Protein AF-A0A834HVC8-F1 (afdb_monomer)

pLDDT: mean 79.67, std 17.15, range [29.08, 95.62]

Nearest PDB structures (foldseek):
  4m9q-assembly3_C  TM=3.264E-01  e=2.882E-03  Chlamydomonas reinhardtii
  4m1y-assembly1_A  TM=2.639E-01  e=3.255E-03  Homo sapiens
  8ouk-assembly1_A  TM=2.939E-01  e=1.333E-01  Promethearchaeati
  4ffs-assembly1_A  TM=2.334E-01  e=1.921E-01  Helicobacter pylori J99
  4bmx-assembly1_B  TM=2.232E-01  e=1.700E-01  Helicobacter pylori 26695

Radius of gyration: 19.91 Å; Cα contacts (8 Å, |Δi|>4): 349; chains: 1; bounding box: 56×47×49 Å

Solvent-accessible surface area (backbone atoms only — not comparable to full-atom values): 12955 Å² total; per-residue (Å²): 62,42,37,36,41,43,26,57,64,63,67,56,74,58,72,73,18,40,57,48,44,89,84,66,75,49,64,59,55,61,52,38,39,52,53,42,74,64,60,72,87,49,52,75,57,74,96,68,18,32,45,32,75,47,74,57,98,61,45,30,38,36,38,30,29,59,37,41,50,68,58,48,53,48,52,52,41,56,57,59,45,40,95,42,43,45,36,40,39,40,51,16,52,56,60,43,86,70,56,34,25,34,57,39,72,79,44,67,53,38,58,63,60,57,55,52,49,53,69,34,68,64,21,44,53,45,45,65,77,36,56,70,56,28,36,32,41,38,31,60,69,82,41,37,59,50,78,52,47,54,73,39,74,75,27,52,42,28,53,36,38,68,61,64,70,66,68,46,72,97,76,50,65,34,58,53,49,35,52,60,64,47,52,84,73,54,67,76,82,51,71,70,75,55,55,68,77,72,89,73,88,69,90,85,82,75,93,61,98,73,90,84,80,76,78,88,57,76,98,71,88,76,86,130

InterPro domains:
  IPR026074 Microtubule associated protein 1 [PTHR13843] (9-218)
  IPR056617 Microtubule-associated protein 1B/S, N-terminal domain [PF23415] (13-182)

Structure (mmCIF, N/CA/C/O backbone):
data_AF-A0A834HVC8-F1
#
_entry.id   AF-A0A834HVC8-F1
#
loop_
_atom_site.group_PDB
_atom_site.id
_atom_site.type_symbol
_atom_site.label_atom_id
_atom_site.label_alt_id
_atom_site.label_comp_id
_atom_site.label_asym_id
_atom_site.label_entity_id
_atom_site.label_seq_id
_atom_site.pdbx_PDB_ins_code
_atom_site.Cartn_x
_atom_site.Cartn_y
_atom_site.Cartn_z
_atom_site.occupancy
_atom_site.B_iso_or_equiv
_atom_site.auth_seq_id
_atom_site.auth_comp_id
_atom_site.auth_asym_id
_atom_site.auth_atom_id
_atom_site.pdbx_PDB_model_num
ATOM 1 N N . MET A 1 1 ? -5.864 11.563 8.497 1.00 43.28 1 MET A N 1
ATOM 2 C CA . MET A 1 1 ? -5.755 10.176 7.984 1.00 43.28 1 MET A CA 1
ATOM 3 C C . MET A 1 1 ? -4.529 10.106 7.080 1.00 43.28 1 MET A C 1
ATOM 5 O O . MET A 1 1 ? -4.239 11.126 6.468 1.00 43.28 1 MET A O 1
ATOM 9 N N . ARG A 1 2 ? -3.767 9.005 7.032 1.00 34.97 2 ARG A N 1
ATOM 10 C CA . ARG A 1 2 ? -2.652 8.849 6.069 1.00 34.97 2 ARG A CA 1
ATOM 11 C C . ARG A 1 2 ? -2.961 7.675 5.145 1.00 34.97 2 ARG A C 1
ATOM 13 O O . ARG A 1 2 ? -3.408 6.627 5.602 1.00 34.97 2 ARG A O 1
ATOM 20 N N . PHE A 1 3 ? -2.737 7.881 3.865 1.00 37.97 3 PHE A N 1
ATOM 21 C CA . PHE A 1 3 ? -3.091 7.027 2.751 1.00 37.97 3 PHE A CA 1
ATOM 22 C C . PHE A 1 3 ? -1.839 6.843 1.910 1.00 37.97 3 PHE A C 1
ATOM 24 O O . PHE A 1 3 ? -1.363 7.786 1.299 1.00 37.97 3 PHE A O 1
ATOM 31 N N . ASN A 1 4 ? -1.261 5.653 1.894 1.00 34.03 4 ASN A N 1
ATOM 32 C CA . ASN A 1 4 ? -0.068 5.417 1.091 1.00 34.03 4 ASN A CA 1
ATOM 33 C C . ASN A 1 4 ? -0.434 4.446 -0.027 1.00 34.03 4 ASN A C 1
ATOM 35 O O . ASN A 1 4 ? -0.678 3.263 0.206 1.00 34.03 4 ASN A O 1
ATOM 39 N N . ILE A 1 5 ? -0.491 4.953 -1.253 1.00 42.31 5 ILE A N 1
ATOM 40 C CA . ILE A 1 5 ? -0.505 4.143 -2.464 1.00 42.31 5 ILE A CA 1
ATOM 41 C C . ILE A 1 5 ? 0.942 3.739 -2.741 1.00 42.31 5 ILE A C 1
ATOM 43 O O . ILE A 1 5 ? 1.779 4.539 -3.156 1.00 42.31 5 ILE A O 1
ATOM 47 N N . VAL A 1 6 ? 1.241 2.469 -2.511 1.00 39.75 6 VAL A N 1
ATOM 48 C CA . VAL A 1 6 ? 2.538 1.885 -2.828 1.00 39.75 6 VAL A CA 1
ATOM 49 C C . VAL A 1 6 ? 2.405 1.189 -4.179 1.00 39.75 6 VAL A C 1
ATOM 51 O O . VAL A 1 6 ? 1.907 0.075 -4.260 1.00 39.75 6 VAL A O 1
ATOM 54 N N . GLN A 1 7 ? 2.878 1.845 -5.236 1.00 38.44 7 GLN A N 1
ATOM 55 C CA . GLN A 1 7 ? 3.068 1.279 -6.573 1.00 38.44 7 GLN A CA 1
ATOM 56 C C . GLN A 1 7 ? 1.793 0.919 -7.338 1.00 38.44 7 GLN A C 1
ATOM 58 O O . GLN A 1 7 ? 1.124 -0.075 -7.079 1.00 38.44 7 GLN A O 1
ATOM 63 N N . ALA A 1 8 ? 1.509 1.738 -8.352 1.00 38.94 8 ALA A N 1
ATOM 64 C CA . ALA A 1 8 ? 0.451 1.554 -9.331 1.00 38.94 8 ALA A CA 1
ATOM 65 C C . ALA A 1 8 ? 1.004 0.935 -10.628 1.00 38.94 8 ALA A C 1
ATOM 67 O O . ALA A 1 8 ? 1.510 1.632 -11.490 1.00 38.94 8 ALA A O 1
ATOM 68 N N . ILE A 1 9 ? 0.865 -0.374 -10.808 1.00 31.66 9 ILE A N 1
ATOM 69 C CA . ILE A 1 9 ? 0.791 -1.017 -12.128 1.00 31.66 9 ILE A CA 1
ATOM 70 C C . ILE A 1 9 ? -0.316 -2.073 -12.028 1.00 31.66 9 ILE A C 1
ATOM 72 O O . ILE A 1 9 ? -0.059 -3.248 -11.805 1.00 31.66 9 ILE A O 1
ATOM 76 N N . GLN A 1 10 ? -1.559 -1.604 -12.203 1.00 34.47 10 GLN A N 1
ATOM 77 C CA . GLN A 1 10 ? -2.848 -2.256 -11.904 1.00 34.47 10 GLN A CA 1
ATOM 78 C C . GLN A 1 10 ? -3.379 -1.970 -10.501 1.00 34.47 10 GLN A C 1
ATOM 80 O O . GLN A 1 10 ? -3.563 -2.869 -9.682 1.00 34.47 10 GLN A O 1
ATOM 85 N N . CYS A 1 11 ? -3.752 -0.708 -10.248 1.00 41.38 11 CYS A N 1
ATOM 86 C CA . CYS A 1 11 ? -4.773 -0.444 -9.241 1.00 41.38 11 CYS A CA 1
ATOM 87 C C . CYS A 1 11 ? -6.003 -1.273 -9.633 1.00 41.38 11 CYS A C 1
ATOM 89 O O . CYS A 1 11 ? -6.715 -0.949 -10.589 1.00 41.38 11 CYS A O 1
ATOM 91 N N . HIS A 1 12 ? -6.232 -2.387 -8.937 1.00 50.91 12 HIS A N 1
ATOM 92 C CA . HIS A 1 12 ? -7.533 -3.019 -8.974 1.00 50.91 12 HIS A CA 1
ATOM 93 C C . HIS A 1 12 ? -8.475 -1.950 -8.441 1.00 50.91 12 HIS A C 1
ATOM 95 O O . HIS A 1 12 ? -8.376 -1.590 -7.274 1.00 50.91 12 HIS A O 1
ATOM 101 N N . LYS A 1 13 ? -9.358 -1.410 -9.293 1.00 57.22 13 LYS A N 1
ATOM 102 C CA . LYS A 1 13 ? -10.347 -0.379 -8.917 1.00 57.22 13 LYS A CA 1
ATOM 103 C C . LYS A 1 13 ? -11.001 -0.672 -7.558 1.00 57.22 13 LYS A C 1
ATOM 105 O O . LYS A 1 13 ? -11.315 0.254 -6.829 1.00 57.22 13 LYS A O 1
ATOM 110 N N . GLN A 1 14 ? -11.134 -1.959 -7.240 1.00 60.94 14 GLN A N 1
ATOM 111 C CA . GLN A 1 14 ? -11.630 -2.555 -6.004 1.00 60.94 14 GLN A CA 1
ATOM 112 C C . GLN A 1 14 ? -10.882 -2.123 -4.727 1.00 60.94 14 GLN A C 1
ATOM 114 O O . GLN A 1 14 ? -11.525 -1.825 -3.732 1.00 60.94 14 GLN A O 1
ATOM 119 N N . SER A 1 15 ? -9.555 -1.944 -4.724 1.00 71.06 15 SER A N 1
ATOM 120 C CA . SER A 1 15 ? -8.824 -1.635 -3.478 1.00 71.06 15 SER A CA 1
ATOM 121 C C . SER A 1 15 ? -9.168 -0.266 -2.873 1.00 71.06 15 SER A C 1
ATOM 123 O O . SER A 1 15 ? -9.063 -0.075 -1.661 1.00 71.06 15 SER A O 1
ATOM 125 N N . LEU A 1 16 ? -9.595 0.689 -3.708 1.00 76.94 16 LEU A N 1
ATOM 126 C CA . LEU A 1 16 ? -10.117 1.991 -3.270 1.00 76.94 16 LEU A CA 1
ATOM 127 C C . LEU A 1 16 ? -11.566 1.901 -2.774 1.00 76.94 16 LEU A C 1
ATOM 129 O O . LEU A 1 16 ? -12.020 2.779 -2.044 1.00 76.94 16 LEU A O 1
ATOM 133 N N . LEU A 1 17 ? -12.292 0.843 -3.144 1.00 77.44 17 LEU A N 1
ATOM 134 C CA . LEU A 1 17 ? -13.694 0.664 -2.782 1.00 77.44 17 LEU A CA 1
ATOM 135 C C . LEU A 1 17 ? -13.874 0.150 -1.360 1.00 77.44 17 LEU A C 1
ATOM 137 O O . LEU A 1 17 ? -14.946 0.337 -0.795 1.00 77.44 17 LEU A O 1
ATOM 141 N N . SER A 1 18 ? -12.850 -0.436 -0.737 1.00 81.31 18 SER A N 1
ATOM 142 C CA . SER A 1 18 ? -12.917 -0.868 0.666 1.00 81.31 18 SER A CA 1
ATOM 143 C C . SER A 1 18 ? -12.913 0.294 1.674 1.00 81.31 18 SER A C 1
ATOM 145 O O . SER A 1 18 ? -12.791 0.062 2.878 1.00 81.31 18 SER A O 1
ATOM 147 N N . TRP A 1 19 ? -12.932 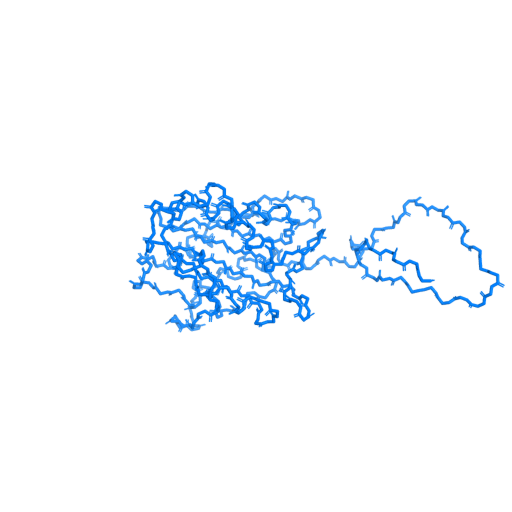1.546 1.207 1.00 80.50 19 TRP A N 1
ATOM 148 C CA . TRP A 1 19 ? -12.933 2.722 2.066 1.00 80.50 19 TRP A CA 1
ATOM 149 C C . TRP A 1 19 ? -14.324 2.991 2.627 1.00 80.50 19 TRP A C 1
ATOM 151 O O . TRP A 1 19 ? -15.224 3.442 1.918 1.00 80.50 19 TRP A O 1
ATOM 161 N N . ASP A 1 20 ? -14.491 2.763 3.925 1.00 80.81 20 ASP A N 1
ATOM 162 C CA . ASP A 1 20 ? -15.746 3.047 4.609 1.00 80.81 20 ASP A CA 1
ATOM 163 C C . ASP A 1 20 ? -15.726 4.453 5.221 1.00 80.81 20 ASP A C 1
ATOM 165 O O . ASP A 1 20 ? -15.049 4.714 6.220 1.00 80.81 20 ASP A O 1
ATOM 169 N N . VAL A 1 21 ? -16.509 5.364 4.637 1.00 78.94 21 VAL A N 1
ATOM 170 C CA . VAL A 1 21 ? -16.686 6.731 5.151 1.00 78.94 21 VAL A CA 1
ATOM 171 C C . VAL A 1 21 ? -17.241 6.749 6.579 1.00 78.94 21 VAL A C 1
ATOM 173 O O . VAL A 1 21 ? -16.943 7.677 7.327 1.00 78.94 21 VAL A O 1
ATOM 176 N N . ASN A 1 22 ? -18.003 5.730 6.987 1.00 76.38 22 ASN A N 1
ATOM 177 C CA . ASN A 1 22 ? -18.599 5.670 8.321 1.00 76.38 22 ASN A CA 1
ATOM 178 C C . ASN A 1 22 ? -17.573 5.290 9.396 1.00 76.38 22 ASN A C 1
ATOM 180 O O . ASN A 1 22 ? -17.694 5.740 10.533 1.00 76.38 22 ASN A O 1
ATOM 184 N N . ASP A 1 23 ? -16.556 4.501 9.038 1.00 75.25 23 ASP A N 1
ATOM 185 C CA . ASP A 1 23 ? -15.454 4.132 9.940 1.00 75.25 23 ASP A CA 1
ATOM 186 C C . ASP A 1 23 ? -14.380 5.234 9.969 1.00 75.25 23 ASP A C 1
ATOM 188 O O . ASP A 1 23 ? -13.821 5.581 11.010 1.00 75.25 23 ASP A O 1
ATOM 192 N N . CYS A 1 24 ? -14.119 5.837 8.808 1.00 74.62 24 CYS A N 1
ATOM 193 C CA . CYS A 1 24 ? -12.991 6.742 8.612 1.00 74.62 24 CYS A CA 1
ATOM 194 C C . CYS A 1 24 ? -13.332 8.224 8.804 1.00 74.62 24 CYS A C 1
ATOM 196 O O . CYS A 1 24 ? -12.430 9.031 9.025 1.00 74.62 24 CYS A O 1
ATOM 198 N N . LEU A 1 25 ? -14.613 8.590 8.676 1.00 81.75 25 LEU A N 1
ATOM 199 C CA . LEU A 1 25 ? -15.129 9.967 8.661 1.00 81.75 25 LEU A CA 1
ATOM 200 C C . LEU A 1 25 ? -14.521 10.864 7.567 1.00 81.75 25 LEU A C 1
ATOM 202 O O . LEU A 1 25 ? -14.659 12.085 7.608 1.00 81.75 25 LEU A O 1
ATOM 206 N N . VAL A 1 26 ? -13.865 10.266 6.571 1.00 85.19 26 VAL A N 1
ATOM 207 C CA . VAL A 1 26 ? -13.258 10.961 5.434 1.00 85.19 26 VAL A CA 1
ATOM 208 C C . VAL A 1 26 ? -13.978 10.548 4.162 1.00 85.19 26 VAL A C 1
ATOM 210 O O . VAL A 1 26 ? -14.051 9.363 3.835 1.00 85.19 26 VAL A O 1
ATOM 213 N N . ASN A 1 27 ? -14.490 11.533 3.425 1.00 88.19 27 ASN A N 1
ATOM 214 C CA . ASN A 1 27 ? -15.053 11.311 2.100 1.00 88.19 27 ASN A CA 1
ATOM 215 C C . ASN A 1 27 ? -13.908 11.163 1.086 1.00 88.19 27 ASN A C 1
ATOM 217 O O . ASN A 1 27 ? -13.374 12.161 0.599 1.00 88.19 27 ASN A O 1
ATOM 221 N N . LEU A 1 28 ? -13.536 9.916 0.786 1.00 86.62 28 LEU A N 1
ATOM 222 C CA . LEU A 1 28 ? -12.434 9.615 -0.126 1.00 86.62 28 LEU A CA 1
ATOM 223 C C . LEU A 1 28 ? -12.664 10.194 -1.524 1.00 86.62 28 LEU A C 1
ATOM 225 O O . LEU A 1 28 ? -11.742 10.754 -2.098 1.00 86.62 28 LEU A O 1
ATOM 229 N N . GLU A 1 29 ? -13.881 10.117 -2.066 1.00 87.81 29 GLU A N 1
ATOM 230 C CA . GLU A 1 29 ? -14.182 10.619 -3.415 1.00 87.81 29 GLU A CA 1
ATOM 231 C C . GLU A 1 29 ? -13.920 12.126 -3.533 1.00 87.81 29 GLU A C 1
ATOM 233 O O . GLU A 1 29 ? -13.348 12.590 -4.524 1.00 87.81 29 GLU A O 1
ATOM 238 N N . LYS A 1 30 ? -14.281 12.891 -2.496 1.00 91.12 30 LYS A N 1
ATOM 239 C CA . LYS A 1 30 ? -13.989 14.326 -2.422 1.00 91.12 30 LYS A CA 1
ATOM 240 C C . LYS A 1 30 ? -12.482 14.583 -2.400 1.00 91.12 30 LYS A C 1
ATOM 242 O O . LYS A 1 30 ? -12.006 15.410 -3.171 1.00 91.12 30 LYS A O 1
ATOM 247 N N . GLU A 1 31 ? -11.741 13.880 -1.548 1.00 90.31 31 GLU A N 1
ATOM 248 C CA . GLU A 1 31 ? -10.289 14.066 -1.430 1.00 90.31 31 GLU A CA 1
ATOM 249 C C . GLU A 1 31 ? -9.551 13.639 -2.711 1.00 90.31 31 GLU A C 1
ATOM 251 O O . GLU A 1 31 ? -8.687 14.369 -3.187 1.00 90.31 31 GLU A O 1
ATOM 256 N N . LEU A 1 32 ? -9.947 12.527 -3.343 1.00 90.00 32 LEU A N 1
ATOM 257 C CA . LEU A 1 32 ? -9.401 12.097 -4.637 1.00 90.00 32 LEU A CA 1
ATOM 258 C C . LEU A 1 32 ? -9.677 13.114 -5.749 1.00 90.00 32 LEU A C 1
ATOM 260 O O . LEU A 1 32 ? -8.823 13.320 -6.610 1.00 90.00 32 LEU A O 1
ATOM 264 N N . SER A 1 33 ? -10.840 13.772 -5.724 1.00 92.69 33 SER A N 1
ATOM 265 C CA . SER A 1 33 ? -11.148 14.845 -6.678 1.00 92.69 33 SER A CA 1
ATOM 266 C C . SER A 1 33 ? -10.199 16.031 -6.487 1.00 92.69 33 SER A C 1
ATOM 268 O O . SER A 1 33 ? -9.625 16.499 -7.461 1.00 92.69 33 SER A O 1
ATOM 270 N N . ILE A 1 34 ? -9.940 16.442 -5.238 1.00 92.88 34 ILE A N 1
ATOM 271 C CA . ILE A 1 34 ? -8.983 17.519 -4.926 1.00 92.88 34 ILE A CA 1
ATOM 272 C C . ILE A 1 34 ? -7.572 17.159 -5.409 1.00 92.88 34 ILE A C 1
ATOM 274 O O . ILE A 1 34 ? -6.908 17.993 -6.021 1.00 92.88 34 ILE A O 1
ATOM 278 N N . ILE A 1 35 ? -7.117 15.926 -5.161 1.00 90.62 35 ILE A N 1
ATOM 279 C CA . ILE A 1 35 ? -5.799 15.458 -5.621 1.00 90.62 35 ILE A CA 1
ATOM 280 C C . ILE A 1 35 ? -5.716 15.514 -7.151 1.00 90.62 35 ILE A C 1
ATOM 282 O O . ILE A 1 35 ? -4.737 16.013 -7.704 1.00 90.62 35 ILE A O 1
ATOM 286 N N . THR A 1 36 ? -6.762 15.039 -7.828 1.00 92.12 36 THR A N 1
ATOM 287 C CA . THR A 1 36 ? -6.838 15.024 -9.294 1.00 92.12 36 THR A CA 1
ATOM 288 C C . THR A 1 36 ? -6.824 16.438 -9.875 1.00 92.12 36 THR A C 1
ATOM 290 O O . THR A 1 36 ? -6.127 16.679 -10.856 1.00 92.12 36 THR A O 1
ATOM 293 N N . ASP A 1 37 ? -7.539 17.379 -9.253 1.00 93.69 37 ASP A N 1
ATOM 294 C CA . ASP A 1 37 ? -7.599 18.777 -9.692 1.00 93.69 37 ASP A CA 1
ATOM 295 C C . ASP A 1 37 ? -6.257 19.505 -9.520 1.00 93.69 37 ASP A C 1
ATOM 297 O O . ASP A 1 37 ? -5.936 20.400 -10.301 1.00 93.69 37 ASP A O 1
ATOM 301 N N . GLN A 1 38 ? -5.455 19.125 -8.517 1.00 91.94 38 GLN A N 1
ATOM 302 C CA . GLN A 1 38 ? -4.102 19.667 -8.349 1.00 91.94 38 GLN A CA 1
ATOM 303 C C . GLN A 1 38 ? -3.107 19.111 -9.367 1.00 91.94 38 GLN A C 1
ATOM 305 O O . GLN A 1 38 ? -2.124 19.789 -9.663 1.00 91.94 38 GLN A O 1
ATOM 310 N N . ALA A 1 39 ? -3.355 17.902 -9.884 1.00 89.38 39 ALA A N 1
ATOM 311 C CA . ALA A 1 39 ? -2.564 17.253 -10.927 1.00 89.38 39 ALA A CA 1
ATOM 312 C C . ALA A 1 39 ? -1.041 17.304 -10.675 1.00 89.38 39 ALA A C 1
ATOM 314 O O . ALA A 1 39 ? -0.259 17.567 -11.586 1.00 89.38 39 ALA A O 1
ATOM 315 N N . LEU A 1 40 ? -0.614 17.075 -9.427 1.00 91.06 40 LEU A N 1
ATOM 316 C CA . LEU A 1 40 ? 0.799 17.140 -9.044 1.00 91.06 40 LEU A CA 1
ATOM 317 C C . LEU A 1 40 ? 1.615 16.094 -9.816 1.00 91.06 40 LEU A C 1
ATOM 319 O O . LEU A 1 40 ? 1.240 14.927 -9.862 1.00 91.06 40 LEU A O 1
ATOM 323 N N . GLU A 1 41 ? 2.760 16.476 -10.375 1.00 90.44 41 GLU A N 1
ATOM 324 C CA . GLU A 1 41 ? 3.637 15.523 -11.075 1.00 90.44 41 GLU A CA 1
ATOM 325 C C . GLU A 1 41 ? 4.509 14.701 -10.108 1.00 90.44 41 GLU A C 1
ATOM 327 O O . GLU A 1 41 ? 4.990 13.626 -10.464 1.00 90.44 41 GLU A O 1
ATOM 332 N N . GLY A 1 42 ? 4.688 15.179 -8.872 1.00 90.38 42 GLY A N 1
ATOM 333 C CA . GLY A 1 42 ? 5.571 14.578 -7.870 1.00 90.38 42 GLY A CA 1
ATOM 334 C C . GLY A 1 42 ? 7.059 14.742 -8.172 1.00 90.38 42 GLY A C 1
ATOM 335 O O . GLY A 1 42 ? 7.458 15.347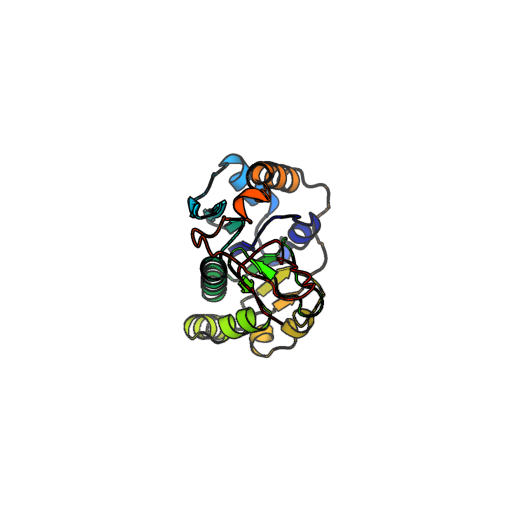 -9.166 1.00 90.38 42 GLY A O 1
ATOM 336 N N . GLU A 1 43 ? 7.881 14.203 -7.279 1.00 91.25 43 GLU A N 1
ATOM 337 C CA . GLU A 1 43 ? 9.336 14.203 -7.401 1.00 91.25 43 GLU A CA 1
ATOM 338 C C . GLU A 1 43 ? 9.787 12.968 -8.183 1.00 91.25 43 GLU A C 1
ATOM 340 O O . GLU A 1 43 ? 9.394 11.849 -7.853 1.00 91.25 43 GLU A O 1
ATOM 345 N N . GLU A 1 44 ? 10.604 13.168 -9.217 1.00 89.75 44 GLU A N 1
ATOM 346 C CA . GLU A 1 44 ? 11.199 12.092 -10.012 1.00 89.75 44 GLU A CA 1
ATOM 347 C C . GLU A 1 44 ? 12.668 11.900 -9.623 1.00 89.75 44 GLU A C 1
ATOM 349 O O . GLU A 1 44 ? 13.465 12.843 -9.630 1.00 89.75 44 GLU A O 1
ATOM 354 N N . ALA A 1 45 ? 13.018 10.667 -9.275 1.00 86.31 45 ALA A N 1
ATOM 355 C CA . ALA A 1 45 ? 14.365 10.236 -8.947 1.00 86.31 45 ALA A CA 1
ATOM 356 C C . ALA A 1 45 ? 14.953 9.385 -10.090 1.00 86.31 45 ALA A C 1
ATOM 358 O O . ALA A 1 45 ? 14.505 9.419 -11.238 1.00 86.31 45 ALA A O 1
ATOM 359 N N . ARG A 1 46 ? 16.037 8.655 -9.811 1.00 80.50 46 ARG A N 1
ATOM 360 C CA . ARG A 1 46 ? 16.713 7.842 -10.833 1.00 80.50 46 ARG A CA 1
ATOM 361 C C . ARG A 1 46 ? 15.820 6.682 -11.283 1.00 80.50 46 ARG A C 1
ATOM 363 O O . ARG A 1 46 ? 14.941 6.243 -10.553 1.00 80.50 46 ARG A O 1
ATOM 370 N N . PHE A 1 47 ? 16.072 6.185 -12.492 1.00 79.88 47 PHE A N 1
ATOM 371 C CA . PHE A 1 47 ? 15.409 4.997 -13.048 1.00 79.88 47 PHE A CA 1
ATOM 372 C C . PHE A 1 47 ? 13.873 5.095 -13.142 1.00 79.88 47 PHE A C 1
ATOM 374 O O . PHE A 1 47 ? 13.192 4.079 -13.248 1.00 79.88 47 PHE A O 1
ATOM 381 N N . GLY A 1 48 ? 13.320 6.314 -13.143 1.00 83.12 48 GLY A N 1
ATOM 382 C CA . GLY A 1 48 ? 11.877 6.547 -13.231 1.00 83.12 48 GLY A CA 1
ATOM 383 C C . GLY A 1 48 ? 11.123 6.285 -11.926 1.00 83.12 48 GLY A C 1
ATOM 384 O O . GLY A 1 48 ? 9.904 6.106 -11.964 1.00 83.12 48 GLY A O 1
ATOM 385 N N . GLU A 1 49 ? 11.828 6.239 -10.787 1.00 88.06 49 GLU A N 1
ATOM 386 C CA . GLU A 1 49 ? 11.192 6.295 -9.470 1.00 88.06 49 GLU A CA 1
ATOM 387 C C . GLU A 1 49 ? 10.485 7.643 -9.311 1.00 88.06 49 GLU A C 1
ATOM 389 O O . GLU A 1 49 ? 11.063 8.695 -9.590 1.00 88.06 49 GLU A O 1
ATOM 394 N N . ARG A 1 50 ? 9.234 7.622 -8.854 1.00 91.38 50 ARG A N 1
ATOM 395 C CA . ARG A 1 50 ? 8.443 8.831 -8.630 1.00 91.38 50 ARG A CA 1
ATOM 396 C C . ARG A 1 50 ? 7.671 8.750 -7.322 1.00 91.38 50 ARG A C 1
ATOM 398 O O . ARG A 1 50 ? 7.033 7.739 -7.027 1.00 91.38 50 ARG A O 1
ATOM 405 N N . LEU A 1 51 ? 7.700 9.847 -6.571 1.00 92.88 51 LEU A N 1
ATOM 406 C CA . LEU A 1 51 ? 6.957 10.035 -5.330 1.00 92.88 51 LEU A CA 1
ATOM 407 C C . LEU A 1 51 ? 6.053 11.265 -5.461 1.00 92.88 51 LEU A C 1
ATOM 409 O O . LEU A 1 51 ? 6.521 12.399 -5.529 1.00 92.88 51 LEU A O 1
ATOM 413 N N . ILE A 1 52 ? 4.741 11.045 -5.476 1.00 93.56 52 ILE A N 1
ATOM 414 C CA . ILE A 1 52 ? 3.739 12.115 -5.445 1.00 93.56 52 ILE A CA 1
ATOM 415 C C . ILE A 1 52 ? 3.182 12.183 -4.029 1.00 93.56 52 ILE A C 1
ATOM 417 O O . ILE A 1 52 ? 2.624 11.207 -3.529 1.00 93.56 52 ILE A O 1
ATOM 421 N N . GLN A 1 53 ? 3.316 13.333 -3.378 1.00 91.06 53 GLN A N 1
ATOM 422 C CA . GLN A 1 53 ? 2.790 13.548 -2.035 1.00 91.06 53 GLN A CA 1
ATOM 423 C C . GLN A 1 53 ? 1.720 14.626 -2.048 1.00 91.06 53 GLN A C 1
ATOM 425 O O . GLN A 1 53 ? 1.862 15.672 -2.676 1.00 91.06 53 GLN A O 1
ATOM 430 N N . PHE A 1 54 ? 0.655 14.372 -1.305 1.00 89.44 54 PHE A N 1
ATOM 431 C CA . PHE A 1 54 ? -0.432 15.306 -1.089 1.00 89.44 54 PHE A CA 1
ATOM 432 C C . PHE A 1 54 ? -0.812 15.307 0.387 1.00 89.44 54 PHE A C 1
ATOM 434 O O . PHE A 1 54 ? -0.776 14.276 1.055 1.00 89.44 54 PHE A O 1
ATOM 441 N N . ALA A 1 55 ? -1.204 16.460 0.914 1.00 88.25 55 ALA A N 1
ATOM 442 C CA . ALA A 1 55 ? -1.730 16.559 2.263 1.00 88.25 55 ALA A CA 1
ATOM 443 C C . ALA A 1 55 ? -2.858 17.585 2.310 1.00 88.25 55 ALA A C 1
ATOM 445 O O . ALA A 1 55 ? -2.664 18.756 1.989 1.00 88.25 55 ALA A O 1
ATOM 446 N N . SER A 1 56 ? -4.023 17.138 2.758 1.00 88.38 56 SER A N 1
ATOM 447 C CA . SER A 1 56 ? -5.119 17.984 3.205 1.00 88.38 56 SER A CA 1
ATOM 448 C C . SER A 1 56 ? -5.275 17.885 4.723 1.00 88.38 56 SER A C 1
ATOM 450 O O . SER A 1 56 ? -4.583 17.122 5.403 1.00 88.38 56 SER A O 1
ATOM 452 N N . GLU A 1 57 ? -6.229 18.639 5.267 1.00 86.50 57 GLU A N 1
ATOM 453 C CA . GLU A 1 57 ? -6.617 18.542 6.678 1.00 86.50 57 GLU A CA 1
ATOM 454 C C . GLU A 1 57 ? -7.111 17.131 7.051 1.00 86.50 57 GLU A C 1
ATOM 456 O O . GLU A 1 57 ? -6.945 16.687 8.189 1.00 86.50 57 GLU A O 1
ATOM 461 N N . ASN A 1 58 ? -7.682 16.399 6.085 1.00 86.19 58 ASN A N 1
ATOM 462 C CA . ASN A 1 58 ? -8.323 15.105 6.316 1.00 86.19 58 ASN A CA 1
ATOM 463 C C . ASN A 1 58 ? -7.447 13.929 5.875 1.00 86.19 58 ASN A C 1
ATOM 465 O O . ASN A 1 58 ? -7.417 12.892 6.552 1.00 86.19 58 ASN A O 1
ATOM 469 N N . LEU A 1 59 ? -6.722 14.084 4.765 1.00 88.00 59 LEU A N 1
ATOM 470 C CA . LEU A 1 59 ? -6.040 13.008 4.059 1.00 88.00 59 LEU A CA 1
ATOM 471 C C . LEU A 1 59 ? -4.620 13.416 3.672 1.00 88.00 59 LEU A C 1
ATOM 473 O O . LEU A 1 59 ? -4.400 14.357 2.921 1.00 88.00 59 LEU A O 1
ATOM 477 N N . VAL A 1 60 ? -3.646 12.645 4.126 1.00 90.56 60 VAL A N 1
ATOM 478 C CA . VAL A 1 60 ? -2.289 12.668 3.582 1.00 90.56 60 VAL A CA 1
ATOM 479 C C . VAL A 1 60 ? -2.178 11.503 2.619 1.00 90.56 60 VAL A C 1
ATOM 481 O O . VAL A 1 60 ? -2.531 10.400 3.010 1.00 90.56 60 VAL A O 1
ATOM 484 N N . THR A 1 61 ? -1.717 11.740 1.398 1.00 90.44 61 THR A N 1
ATOM 485 C CA . THR A 1 61 ? -1.549 10.737 0.352 1.00 90.44 61 THR A CA 1
ATOM 486 C C . THR A 1 61 ? -0.095 10.662 -0.103 1.00 90.44 61 THR A C 1
ATOM 488 O O . THR A 1 61 ? 0.478 11.691 -0.439 1.00 90.44 61 THR A O 1
ATOM 491 N N . GLU A 1 62 ? 0.492 9.469 -0.149 1.00 93.44 62 GLU A N 1
ATOM 492 C CA . GLU A 1 62 ? 1.795 9.214 -0.784 1.00 93.44 62 GLU A CA 1
ATOM 493 C C . GLU A 1 62 ? 1.599 8.201 -1.913 1.00 93.44 62 GLU A C 1
ATOM 495 O O . GLU A 1 62 ? 1.063 7.126 -1.668 1.00 93.44 62 GLU A O 1
ATOM 500 N N . ILE A 1 63 ? 1.998 8.533 -3.139 1.00 92.50 63 ILE A N 1
ATOM 501 C CA . ILE A 1 63 ? 1.896 7.666 -4.317 1.00 92.50 63 ILE A CA 1
ATOM 502 C C . ILE A 1 63 ? 3.304 7.382 -4.805 1.00 92.50 63 ILE A C 1
ATOM 504 O O . ILE A 1 63 ? 4.000 8.280 -5.275 1.00 92.50 63 ILE A O 1
ATOM 508 N N . LEU A 1 64 ? 3.708 6.127 -4.686 1.00 92.69 64 LEU A N 1
ATOM 509 C CA . LEU A 1 64 ? 4.990 5.645 -5.172 1.00 92.69 64 LEU A CA 1
ATOM 510 C C . LEU A 1 64 ? 4.806 4.995 -6.537 1.00 92.69 64 LEU A C 1
ATOM 512 O O . LEU A 1 64 ? 3.889 4.195 -6.711 1.00 92.69 64 LEU A O 1
ATOM 516 N N . ILE A 1 65 ? 5.676 5.298 -7.492 1.00 90.31 65 ILE A N 1
ATOM 517 C CA . ILE A 1 65 ? 5.716 4.677 -8.819 1.00 90.31 65 ILE A CA 1
ATOM 518 C C . ILE A 1 65 ? 7.152 4.243 -9.070 1.00 90.31 65 ILE A C 1
ATOM 520 O O . ILE A 1 65 ? 8.073 5.025 -8.863 1.00 90.31 65 ILE A O 1
ATOM 524 N N . HIS A 1 66 ? 7.325 2.976 -9.448 1.00 88.00 66 HIS A N 1
ATOM 525 C CA . HIS A 1 66 ? 8.621 2.295 -9.465 1.00 88.00 66 HIS A CA 1
ATOM 526 C C . HIS A 1 66 ? 9.497 2.637 -8.239 1.00 88.00 66 HIS A C 1
ATOM 528 O O . HIS A 1 66 ? 10.610 3.114 -8.407 1.00 88.00 66 HIS A O 1
ATOM 534 N N . PRO A 1 67 ? 9.019 2.465 -6.995 1.00 91.94 67 PRO A N 1
ATOM 535 C CA . PRO A 1 67 ? 9.853 2.764 -5.841 1.00 91.94 67 PRO A CA 1
ATOM 536 C C . PRO A 1 67 ? 11.050 1.816 -5.743 1.00 91.94 67 PRO A C 1
ATOM 538 O O . PRO A 1 67 ? 10.942 0.619 -6.039 1.00 91.94 67 PRO A O 1
ATOM 541 N N . ALA A 1 68 ? 12.161 2.344 -5.238 1.00 90.88 68 ALA A N 1
ATOM 542 C CA . ALA A 1 68 ? 13.230 1.541 -4.663 1.00 90.88 68 ALA A CA 1
ATOM 543 C C . ALA A 1 68 ? 12.797 0.962 -3.301 1.00 90.88 68 ALA A C 1
ATOM 545 O O . ALA A 1 68 ? 11.914 1.498 -2.613 1.00 90.88 68 ALA A O 1
ATOM 546 N N . VAL A 1 69 ? 13.457 -0.115 -2.863 1.00 93.75 69 VAL A N 1
ATOM 547 C CA . VAL A 1 69 ? 13.230 -0.755 -1.554 1.00 93.75 69 VAL A CA 1
ATOM 548 C C . VAL A 1 69 ? 13.390 0.257 -0.421 1.00 93.75 69 VAL A C 1
ATOM 550 O O . VAL A 1 69 ? 12.597 0.265 0.525 1.0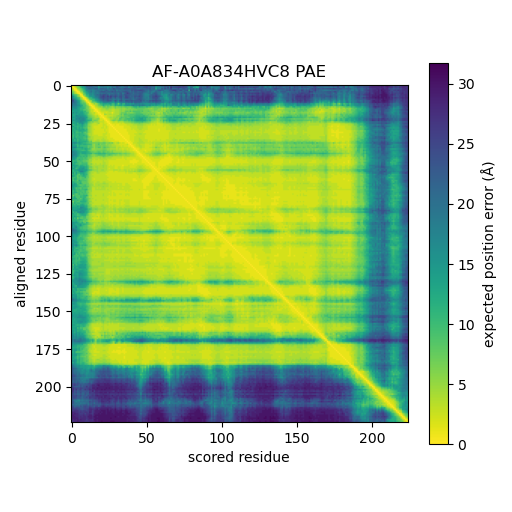0 93.75 69 VAL A O 1
ATOM 553 N N . SER A 1 70 ? 14.391 1.135 -0.514 1.00 95.19 70 SER A N 1
ATOM 554 C CA . SER A 1 70 ? 14.687 2.142 0.509 1.00 95.19 70 SER A CA 1
ATOM 555 C C . SER A 1 70 ? 13.554 3.162 0.667 1.00 95.19 70 SER A C 1
ATOM 557 O O . SER A 1 70 ? 13.103 3.398 1.794 1.00 95.19 70 SER A O 1
ATOM 559 N N . THR A 1 71 ? 13.046 3.697 -0.445 1.00 94.00 71 THR A N 1
ATOM 560 C CA . THR A 1 71 ? 11.939 4.659 -0.483 1.00 94.00 71 THR A CA 1
ATOM 561 C C . THR A 1 71 ? 10.661 4.044 0.057 1.00 94.00 71 THR A C 1
ATOM 563 O O . THR A 1 71 ? 10.049 4.607 0.968 1.00 94.00 71 THR A O 1
ATOM 566 N N . LEU A 1 72 ? 10.292 2.849 -0.424 1.00 95.50 72 LEU A N 1
ATOM 567 C CA . LEU A 1 72 ? 9.114 2.158 0.091 1.00 95.50 72 LEU A CA 1
ATOM 568 C C . LEU A 1 72 ? 9.229 1.915 1.597 1.00 95.50 72 LEU A C 1
ATOM 570 O O . LEU A 1 72 ? 8.316 2.249 2.356 1.00 95.50 72 LEU A O 1
ATOM 574 N N . SER A 1 73 ? 10.352 1.350 2.039 1.00 95.25 73 SER A N 1
ATOM 575 C CA . SER A 1 73 ? 10.557 1.033 3.452 1.00 95.25 73 SER A CA 1
ATOM 576 C C . SER A 1 73 ? 10.432 2.287 4.316 1.00 95.25 73 SER A C 1
ATOM 578 O O . SER A 1 73 ? 9.811 2.249 5.378 1.00 95.25 73 SER A O 1
ATOM 580 N N . GLN A 1 74 ? 10.950 3.426 3.845 1.00 95.00 74 GLN A N 1
ATOM 581 C CA . GLN A 1 74 ? 10.813 4.694 4.552 1.00 95.00 74 GLN A CA 1
ATOM 582 C C . GLN A 1 74 ? 9.361 5.187 4.604 1.00 95.00 74 GLN A C 1
ATOM 584 O O . GLN A 1 74 ? 8.900 5.574 5.678 1.00 95.00 74 GLN A O 1
ATOM 589 N N . CYS A 1 75 ? 8.622 5.142 3.493 1.00 95.31 75 CYS A N 1
ATOM 590 C CA . CYS A 1 75 ? 7.205 5.517 3.465 1.00 95.31 75 CYS A CA 1
ATOM 591 C C . CYS A 1 75 ? 6.358 4.622 4.383 1.00 95.31 75 CYS A C 1
ATOM 593 O O . CYS A 1 75 ? 5.508 5.122 5.123 1.00 95.31 75 CYS A O 1
ATOM 595 N N . VAL A 1 76 ? 6.619 3.310 4.414 1.00 95.38 76 VAL A N 1
ATOM 596 C CA . VAL A 1 76 ? 5.942 2.380 5.334 1.00 95.38 76 VAL A CA 1
ATOM 597 C C . VAL A 1 76 ? 6.249 2.738 6.788 1.00 95.38 76 VAL A C 1
ATOM 599 O O . VAL A 1 76 ? 5.320 2.892 7.581 1.00 95.38 76 VAL A O 1
ATOM 602 N N . ARG A 1 77 ? 7.516 2.968 7.151 1.00 94.44 77 ARG A N 1
ATOM 603 C CA . ARG A 1 77 ? 7.884 3.402 8.514 1.00 94.44 77 ARG A CA 1
ATOM 604 C C . ARG A 1 77 ? 7.225 4.722 8.903 1.00 94.44 77 ARG A C 1
ATOM 606 O O . ARG A 1 77 ? 6.664 4.836 9.995 1.00 94.44 77 ARG A O 1
ATOM 613 N N . ASN A 1 78 ? 7.227 5.703 8.002 1.00 94.12 78 ASN A N 1
ATOM 614 C CA . ASN A 1 78 ? 6.601 7.011 8.214 1.00 94.12 78 ASN A CA 1
ATOM 615 C C . ASN A 1 78 ? 5.080 6.904 8.396 1.00 94.12 78 ASN A C 1
ATOM 617 O O . ASN A 1 78 ? 4.485 7.654 9.176 1.00 94.12 78 ASN A O 1
ATOM 621 N N . LEU A 1 79 ? 4.427 5.983 7.687 1.00 93.94 79 LEU A N 1
ATOM 622 C CA . LEU A 1 79 ? 3.009 5.689 7.875 1.00 93.94 79 LEU A CA 1
ATOM 623 C C . LEU A 1 79 ? 2.755 5.073 9.247 1.00 93.94 79 LEU A C 1
ATOM 625 O O . LEU A 1 79 ? 1.873 5.530 9.983 1.00 93.94 79 LEU A O 1
ATOM 629 N N . LEU A 1 80 ? 3.534 4.047 9.590 1.00 92.88 80 LEU A N 1
ATOM 630 C CA . LEU A 1 80 ? 3.353 3.261 10.805 1.00 92.88 80 LEU A CA 1
ATOM 631 C C . LEU A 1 80 ? 3.648 4.058 12.086 1.00 92.88 80 LEU A C 1
ATOM 633 O O . LEU A 1 80 ? 2.994 3.842 13.110 1.00 92.88 80 LEU A O 1
ATOM 637 N N . SER A 1 81 ? 4.558 5.026 12.012 1.00 93.31 81 SER A N 1
ATOM 638 C CA . SER A 1 81 ? 4.893 5.964 13.096 1.00 93.31 81 SER A CA 1
ATOM 639 C C . SER A 1 81 ? 4.044 7.244 13.088 1.00 93.31 81 SER A C 1
ATOM 641 O O . SER A 1 81 ? 4.246 8.140 13.903 1.00 93.31 81 SER A O 1
ATOM 643 N N . SER A 1 82 ? 3.062 7.369 12.190 1.00 90.94 82 SER A N 1
ATOM 644 C CA . SER A 1 82 ? 2.214 8.565 12.144 1.00 90.94 82 SER A CA 1
ATOM 645 C C . SER A 1 82 ? 1.102 8.555 13.195 1.00 90.94 82 SER A C 1
ATOM 647 O O . SER A 1 82 ? 0.532 7.514 13.514 1.00 90.94 82 SER A O 1
ATOM 649 N N . PHE A 1 83 ? 0.661 9.734 13.632 1.00 86.50 83 PHE A N 1
ATOM 650 C CA . PHE A 1 83 ? -0.477 9.900 14.553 1.00 86.50 83 PHE A CA 1
ATOM 651 C C . PHE A 1 83 ? -1.858 9.698 13.898 1.00 86.50 83 PHE A C 1
ATOM 653 O O . PHE A 1 83 ? -2.881 10.166 14.399 1.00 86.50 83 PHE A O 1
ATOM 660 N N . THR A 1 84 ? -1.912 9.037 12.743 1.00 86.56 84 THR A N 1
ATOM 661 C CA . THR A 1 84 ? -3.162 8.834 12.009 1.00 86.56 84 THR A CA 1
ATOM 662 C C . THR A 1 84 ? -3.901 7.594 12.507 1.00 86.56 84 THR A C 1
ATOM 664 O O . THR A 1 84 ? -3.315 6.525 12.666 1.00 86.56 84 THR A O 1
ATOM 667 N N . ARG A 1 85 ? -5.210 7.749 12.752 1.00 85.94 85 ARG A N 1
ATOM 668 C CA . ARG A 1 85 ? -6.080 6.680 13.277 1.00 85.94 85 ARG A CA 1
ATOM 669 C C . ARG A 1 85 ? -6.432 5.612 12.253 1.00 85.94 85 ARG A C 1
ATOM 671 O O . ARG A 1 85 ? -6.633 4.462 12.615 1.00 85.94 85 ARG A O 1
ATOM 678 N N . HIS A 1 86 ? -6.528 5.985 10.986 1.00 89.38 86 HIS A N 1
ATOM 679 C CA . HIS A 1 86 ? -6.766 5.039 9.910 1.00 89.38 86 HIS A CA 1
ATOM 680 C C . HIS A 1 86 ? -5.684 5.201 8.860 1.00 89.38 86 HIS A C 1
ATOM 682 O O . HIS A 1 86 ? -5.351 6.323 8.451 1.00 89.38 86 HIS A O 1
ATOM 688 N N . ARG A 1 87 ? -5.127 4.054 8.492 1.00 90.69 87 ARG A N 1
ATOM 689 C CA . ARG A 1 87 ? -4.022 3.897 7.565 1.00 90.69 87 ARG A CA 1
ATOM 690 C C . ARG A 1 87 ? -4.459 2.922 6.492 1.00 90.69 87 ARG A C 1
ATOM 692 O O . ARG A 1 87 ? -5.086 1.907 6.786 1.00 90.69 87 ARG A O 1
ATOM 699 N N . HIS A 1 88 ? -4.095 3.207 5.259 1.00 89.56 88 HIS A N 1
ATOM 700 C CA . HIS A 1 88 ? -4.416 2.334 4.141 1.00 89.56 88 HIS A CA 1
ATOM 701 C C . HIS A 1 88 ? -3.178 2.225 3.266 1.00 89.56 88 HIS A C 1
ATOM 703 O O . HIS A 1 88 ? -2.594 3.246 2.901 1.00 89.56 88 HIS A O 1
ATOM 709 N N . ILE A 1 89 ? -2.767 0.992 2.991 1.00 92.38 89 ILE A N 1
ATOM 710 C CA . ILE A 1 89 ? -1.703 0.658 2.053 1.00 92.38 89 ILE A CA 1
ATOM 711 C C . ILE A 1 89 ? -2.335 -0.120 0.914 1.00 92.38 89 ILE A C 1
ATOM 713 O O . ILE A 1 89 ? -3.038 -1.105 1.147 1.00 92.38 89 ILE A O 1
ATOM 717 N N . ILE A 1 90 ? -2.073 0.315 -0.309 1.00 91.25 90 ILE A N 1
ATOM 718 C CA . ILE A 1 90 ? -2.503 -0.387 -1.512 1.00 91.25 90 ILE A CA 1
ATOM 719 C C . ILE A 1 90 ? -1.257 -0.714 -2.311 1.00 91.25 90 ILE A C 1
ATOM 721 O O . ILE A 1 90 ? -0.614 0.203 -2.814 1.00 91.25 90 ILE A O 1
ATOM 725 N N . HIS A 1 91 ? -0.944 -2.004 -2.406 1.00 89.81 91 HIS A N 1
ATOM 726 C CA . HIS A 1 91 ? 0.030 -2.532 -3.342 1.00 89.81 91 HIS A CA 1
ATOM 727 C C . HIS A 1 91 ? -0.672 -2.969 -4.622 1.00 89.81 91 HIS A C 1
ATOM 729 O O . HIS A 1 91 ? -1.538 -3.847 -4.610 1.00 89.81 91 HIS A O 1
ATOM 735 N N . ALA A 1 92 ? -0.268 -2.360 -5.727 1.00 85.19 92 ALA A N 1
ATOM 736 C CA . ALA A 1 92 ? -0.806 -2.614 -7.050 1.00 85.19 92 ALA A CA 1
ATOM 737 C C . ALA A 1 92 ? 0.324 -2.883 -8.056 1.00 85.19 92 ALA A C 1
ATOM 739 O O . ALA A 1 92 ? 0.183 -2.525 -9.212 1.00 85.19 92 ALA A O 1
ATOM 740 N N . GLY A 1 93 ? 1.455 -3.452 -7.624 1.00 83.06 93 GLY A N 1
ATOM 741 C CA . GLY A 1 93 ? 2.582 -3.8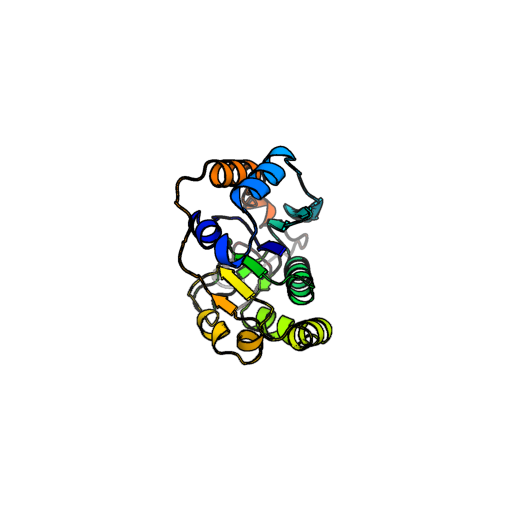39 -8.478 1.00 83.06 93 GLY A CA 1
ATOM 742 C C . GLY A 1 93 ? 2.721 -5.354 -8.661 1.00 83.06 93 GLY A C 1
ATOM 743 O O . GLY A 1 93 ? 1.868 -6.143 -8.244 1.00 83.06 93 GLY A O 1
ATOM 744 N N . TYR A 1 94 ? 3.834 -5.777 -9.265 1.00 83.56 94 TYR A N 1
ATOM 745 C CA . TYR A 1 94 ? 4.151 -7.196 -9.428 1.00 83.56 94 TYR A CA 1
ATOM 746 C C . TYR A 1 94 ? 4.472 -7.859 -8.087 1.00 83.56 94 TYR A C 1
ATOM 748 O O . TYR A 1 94 ? 5.032 -7.258 -7.172 1.00 83.56 94 TYR A O 1
ATOM 756 N N . THR A 1 95 ? 4.113 -9.132 -7.971 1.00 85.94 95 THR A N 1
ATOM 757 C CA . THR A 1 95 ? 4.377 -9.953 -6.791 1.00 85.94 95 THR A CA 1
ATOM 758 C C . THR A 1 95 ? 5.026 -11.265 -7.213 1.00 85.94 95 THR A C 1
ATOM 760 O O . THR A 1 95 ? 4.624 -11.862 -8.212 1.00 85.94 95 THR A O 1
ATOM 763 N N . PHE A 1 96 ? 6.032 -11.710 -6.461 1.00 84.50 96 PHE A N 1
ATOM 764 C CA . PHE A 1 96 ? 6.671 -13.002 -6.678 1.00 84.50 96 PHE A CA 1
ATOM 765 C C . PHE A 1 96 ? 5.780 -14.145 -6.190 1.00 84.50 96 PHE A C 1
ATOM 767 O O . PHE A 1 96 ? 5.368 -14.182 -5.026 1.00 84.50 96 PHE A O 1
ATOM 774 N N . GLN A 1 97 ? 5.539 -15.106 -7.084 1.00 81.06 97 GLN A N 1
ATOM 775 C CA . GLN A 1 97 ? 4.749 -16.289 -6.767 1.00 81.06 97 GLN A CA 1
ATOM 776 C C . GLN A 1 97 ? 5.371 -17.099 -5.630 1.00 81.06 97 GLN A C 1
ATOM 778 O O . GLN A 1 97 ? 6.581 -17.322 -5.572 1.00 81.06 97 GLN A O 1
ATOM 783 N N . GLY A 1 98 ? 4.518 -17.564 -4.720 1.00 82.31 98 GLY A N 1
ATOM 784 C CA . GLY A 1 98 ? 4.897 -18.401 -3.585 1.00 82.31 98 GLY A CA 1
ATOM 785 C C . GLY A 1 98 ? 5.143 -17.614 -2.299 1.00 82.31 98 GLY A C 1
ATOM 786 O O . GLY A 1 98 ? 4.472 -17.888 -1.308 1.00 82.31 98 GLY A O 1
ATOM 787 N N . ASN A 1 99 ? 6.060 -16.638 -2.297 1.00 85.81 99 ASN A N 1
ATOM 788 C CA . ASN A 1 99 ? 6.361 -15.849 -1.089 1.00 85.81 99 ASN A CA 1
ATOM 789 C C . ASN A 1 99 ? 5.535 -14.559 -0.964 1.00 85.81 99 ASN A C 1
ATOM 791 O O . ASN A 1 99 ? 5.457 -13.998 0.129 1.00 85.81 99 ASN A O 1
ATOM 795 N N . GLY A 1 100 ? 4.898 -14.107 -2.048 1.00 89.50 100 GLY A N 1
ATOM 796 C CA . GLY A 1 100 ? 4.074 -12.905 -2.044 1.00 89.50 100 GLY A CA 1
ATOM 797 C C . GLY A 1 100 ? 4.874 -11.598 -1.983 1.00 89.50 100 GLY A C 1
ATOM 798 O O . GLY A 1 100 ? 4.268 -10.538 -1.831 1.00 89.50 100 GLY A O 1
ATOM 799 N N . SER A 1 101 ? 6.205 -11.625 -2.085 1.00 91.50 101 SER A N 1
ATOM 800 C CA . SER A 1 101 ? 7.029 -10.415 -1.988 1.00 91.50 101 SER A CA 1
ATOM 801 C C . SER A 1 101 ? 6.757 -9.456 -3.145 1.00 91.50 101 SER A C 1
ATOM 803 O O . SER A 1 101 ? 6.654 -9.872 -4.301 1.00 91.50 101 SER A O 1
ATOM 805 N N . TRP A 1 102 ? 6.669 -8.165 -2.839 1.00 92.31 102 TRP A N 1
ATOM 806 C CA . TRP A 1 102 ? 6.460 -7.105 -3.821 1.00 92.31 102 TRP A CA 1
ATOM 807 C C . TRP A 1 102 ? 7.752 -6.865 -4.590 1.00 92.31 102 TRP A C 1
ATOM 809 O O . TRP A 1 102 ? 8.818 -6.745 -3.982 1.00 92.31 102 TRP A O 1
ATOM 819 N N . ALA A 1 103 ? 7.659 -6.827 -5.915 1.00 87.94 103 ALA A N 1
ATOM 820 C CA . ALA A 1 103 ? 8.798 -6.576 -6.786 1.00 87.94 103 ALA A CA 1
ATOM 821 C C . ALA A 1 103 ? 9.001 -5.067 -6.967 1.00 87.94 103 ALA A C 1
ATOM 823 O O . ALA A 1 103 ? 8.105 -4.364 -7.444 1.00 87.94 103 ALA A O 1
ATOM 824 N N . LEU A 1 104 ? 10.187 -4.593 -6.595 1.00 88.94 104 LEU A N 1
ATOM 825 C CA . LEU A 1 104 ? 10.597 -3.191 -6.634 1.00 88.94 104 LEU A CA 1
ATOM 826 C C . LEU A 1 104 ? 11.756 -3.004 -7.618 1.00 88.94 104 LEU A C 1
ATOM 828 O O . LEU A 1 104 ? 12.256 -3.982 -8.172 1.00 88.94 104 LEU A O 1
ATOM 832 N N . GLN A 1 105 ? 12.186 -1.758 -7.835 1.00 83.81 105 GLN A N 1
ATOM 833 C CA . GLN A 1 105 ? 13.257 -1.458 -8.796 1.00 83.81 105 GLN A CA 1
ATOM 834 C C . GLN A 1 105 ? 14.576 -2.176 -8.498 1.00 83.81 105 GLN A C 1
ATOM 836 O O . GLN A 1 105 ? 15.237 -2.635 -9.414 1.00 83.81 105 GLN A O 1
ATOM 841 N N . ASP A 1 106 ? 14.980 -2.239 -7.232 1.00 86.62 106 ASP A N 1
ATOM 842 C CA . ASP A 1 106 ? 16.305 -2.699 -6.808 1.00 86.62 106 ASP A CA 1
ATOM 843 C C . ASP A 1 106 ? 16.238 -3.891 -5.840 1.00 86.62 106 ASP A C 1
ATOM 845 O O . ASP A 1 106 ? 17.222 -4.230 -5.180 1.00 86.62 106 ASP A O 1
ATOM 849 N N . GLY A 1 107 ? 15.077 -4.549 -5.751 1.00 89.94 107 GLY A N 1
ATOM 850 C CA . GLY A 1 107 ? 14.897 -5.716 -4.899 1.00 89.94 107 GLY A CA 1
ATOM 851 C C . GLY A 1 107 ? 13.442 -6.060 -4.615 1.00 89.94 107 GLY A C 1
ATOM 852 O O . GLY A 1 107 ? 12.543 -5.841 -5.426 1.00 89.94 107 GLY A O 1
ATOM 853 N N . THR A 1 108 ? 13.210 -6.639 -3.441 1.00 91.75 108 THR A N 1
ATOM 854 C CA . THR A 1 108 ? 11.884 -7.080 -3.007 1.00 91.75 108 THR A CA 1
ATOM 855 C C . THR A 1 108 ? 11.519 -6.511 -1.654 1.00 91.75 108 THR A C 1
ATOM 857 O O . THR A 1 108 ? 12.386 -6.393 -0.794 1.00 91.75 108 THR A O 1
ATOM 860 N N . PHE A 1 109 ? 10.229 -6.272 -1.443 1.00 94.62 109 PHE A N 1
ATOM 861 C CA . PHE A 1 109 ? 9.672 -5.980 -0.127 1.00 94.62 109 PHE A CA 1
ATOM 862 C C . PHE A 1 109 ? 8.714 -7.095 0.295 1.00 94.62 109 PHE A C 1
ATOM 864 O O . PHE A 1 109 ? 7.704 -7.366 -0.357 1.00 94.62 109 PHE A O 1
ATOM 871 N N . SER A 1 110 ? 9.068 -7.792 1.364 1.00 94.06 110 SER A N 1
ATOM 872 C CA . SER A 1 110 ? 8.418 -9.015 1.823 1.00 94.06 110 SER A CA 1
ATOM 873 C C . SER A 1 110 ? 7.531 -8.788 3.048 1.00 94.06 110 SER A C 1
ATOM 875 O O . SER A 1 110 ? 7.557 -7.743 3.702 1.00 94.06 110 SER A O 1
ATOM 877 N N . TYR A 1 111 ? 6.777 -9.827 3.411 1.00 93.50 111 TYR A N 1
ATOM 878 C CA . TYR A 1 111 ? 6.073 -9.892 4.692 1.00 93.50 111 TYR A CA 1
ATOM 879 C C . TYR A 1 111 ? 7.007 -9.659 5.892 1.00 93.50 111 TYR A C 1
ATOM 881 O O . TYR A 1 111 ? 6.607 -9.026 6.872 1.00 93.50 111 TYR A O 1
ATOM 889 N N . THR A 1 112 ? 8.241 -10.172 5.825 1.00 94.00 112 THR A N 1
ATOM 890 C CA . THR A 1 112 ? 9.230 -10.026 6.899 1.00 94.00 112 THR A CA 1
ATOM 891 C C . THR A 1 112 ? 9.650 -8.570 7.038 1.00 94.00 112 THR A C 1
ATOM 893 O O . THR A 1 112 ? 9.552 -8.040 8.139 1.00 94.00 112 THR A O 1
ATOM 896 N N . ASP A 1 113 ? 9.984 -7.896 5.932 1.00 95.62 113 ASP A N 1
ATOM 897 C CA . ASP A 1 113 ? 10.356 -6.470 5.936 1.00 95.62 113 ASP A CA 1
ATOM 898 C C . ASP A 1 113 ? 9.224 -5.608 6.517 1.00 95.62 113 ASP A C 1
ATOM 900 O O . ASP A 1 113 ? 9.437 -4.714 7.340 1.00 95.62 113 ASP A O 1
ATOM 904 N N . PHE A 1 114 ? 7.980 -5.929 6.149 1.00 94.75 114 PHE A N 1
ATOM 905 C CA . PHE A 1 114 ? 6.805 -5.266 6.700 1.00 94.75 114 PHE A CA 1
ATOM 906 C C . PHE A 1 114 ? 6.631 -5.514 8.203 1.00 94.75 114 PHE A C 1
ATOM 908 O O . PHE A 1 114 ? 6.317 -4.591 8.955 1.00 94.75 114 PHE A O 1
ATOM 915 N N . SER A 1 115 ? 6.834 -6.751 8.655 1.00 93.75 115 SER A N 1
ATOM 916 C CA . SER A 1 115 ? 6.723 -7.128 10.070 1.00 93.75 115 SER A CA 1
ATOM 917 C C . SER A 1 115 ? 7.834 -6.506 10.918 1.00 93.75 115 SER A C 1
ATOM 919 O O . SER A 1 115 ? 7.587 -6.100 12.054 1.00 93.75 115 SER A O 1
ATOM 921 N N . GLU A 1 116 ? 9.043 -6.382 10.372 1.00 94.62 116 GLU A N 1
ATOM 922 C CA . GLU A 1 116 ? 10.172 -5.703 11.012 1.00 94.62 116 GLU A CA 1
ATOM 923 C C . GLU A 1 116 ? 9.915 -4.204 11.174 1.00 94.62 116 GLU A C 1
ATOM 925 O O . GLU A 1 116 ? 10.211 -3.653 12.234 1.00 94.62 116 GLU A O 1
ATOM 930 N N . ALA A 1 117 ? 9.258 -3.558 10.203 1.00 94.94 117 ALA A N 1
ATOM 931 C CA . ALA A 1 117 ? 8.858 -2.156 10.332 1.00 94.94 117 ALA A CA 1
ATOM 932 C C . ALA A 1 117 ? 7.932 -1.914 11.541 1.00 94.94 117 ALA A C 1
ATOM 934 O O . ALA A 1 117 ? 7.960 -0.839 12.138 1.00 94.94 117 ALA A O 1
ATOM 935 N N . PHE A 1 118 ? 7.143 -2.912 11.959 1.00 93.44 118 PHE A N 1
ATOM 936 C CA . PHE A 1 118 ? 6.366 -2.816 13.196 1.00 93.44 118 PHE A CA 1
ATOM 937 C C . PHE A 1 118 ? 7.228 -2.863 14.453 1.00 93.44 118 PHE A C 1
ATOM 939 O O . PHE A 1 118 ? 6.816 -2.297 15.459 1.00 93.44 118 PHE A O 1
ATOM 946 N N . GLN A 1 119 ? 8.391 -3.514 14.432 1.00 93.50 119 GLN A N 1
ATOM 947 C CA . GLN A 1 119 ? 9.266 -3.651 15.603 1.00 93.50 119 GLN A CA 1
ATOM 948 C C . GLN A 1 119 ? 10.075 -2.384 15.903 1.00 93.50 119 GLN A C 1
ATOM 950 O O . GLN A 1 119 ? 10.717 -2.296 16.951 1.00 93.50 119 GLN A O 1
ATOM 955 N N . GLU A 1 120 ? 10.040 -1.384 15.021 1.00 95.12 120 GLU A N 1
ATOM 956 C CA . GLU A 1 120 ? 10.743 -0.132 15.254 1.00 95.12 120 GLU A CA 1
ATOM 957 C C . GLU A 1 120 ? 10.217 0.617 16.476 1.00 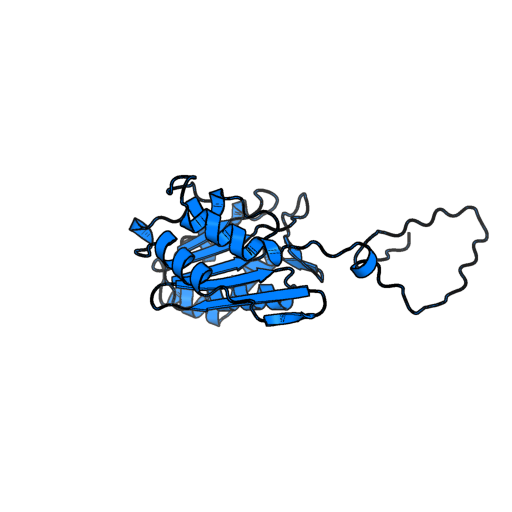95.12 120 GLU A C 1
ATOM 959 O O . GLU A 1 120 ? 9.012 0.718 16.711 1.00 95.12 120 GLU A O 1
ATOM 964 N N . ILE A 1 121 ? 11.146 1.212 17.226 1.00 95.19 121 ILE A N 1
ATOM 965 C CA . ILE A 1 121 ? 10.860 1.894 18.492 1.00 95.19 121 ILE A CA 1
ATOM 966 C C . ILE A 1 121 ? 9.790 2.976 18.305 1.00 95.19 121 ILE A C 1
ATOM 968 O O . ILE A 1 121 ? 8.840 3.039 19.082 1.00 95.19 121 ILE A O 1
ATOM 972 N N . GLU A 1 122 ? 9.902 3.805 17.266 1.00 94.62 122 GLU A N 1
ATOM 973 C CA . GLU A 1 122 ? 8.941 4.886 17.017 1.00 94.62 122 GLU A CA 1
ATOM 974 C C . GLU A 1 122 ? 7.551 4.359 16.634 1.00 94.62 122 GLU A C 1
ATOM 976 O O . GLU A 1 122 ? 6.537 4.919 17.053 1.00 94.62 122 GLU A O 1
ATOM 981 N N . VAL A 1 123 ? 7.481 3.231 15.921 1.00 93.56 123 VAL A N 1
ATOM 982 C CA . VAL A 1 123 ? 6.212 2.573 15.594 1.00 93.56 123 VAL A CA 1
ATOM 983 C C . VAL A 1 123 ? 5.583 1.982 16.855 1.00 93.56 123 VAL A C 1
ATOM 985 O O . VAL A 1 123 ? 4.434 2.293 17.166 1.00 93.56 123 VAL A O 1
ATOM 988 N N . GLN A 1 124 ? 6.343 1.216 17.642 1.00 93.31 124 GLN A N 1
ATOM 989 C CA . GLN A 1 124 ? 5.875 0.629 18.902 1.00 93.31 124 GLN A CA 1
ATOM 990 C C . GLN A 1 124 ? 5.361 1.691 19.884 1.00 93.31 124 GLN A C 1
ATOM 992 O O . GLN A 1 124 ? 4.307 1.510 20.496 1.00 93.31 124 GLN A O 1
ATOM 997 N N . ARG A 1 125 ? 6.049 2.836 19.989 1.00 93.69 125 ARG A N 1
ATOM 998 C CA . ARG A 1 125 ? 5.620 3.964 20.832 1.00 93.69 125 ARG A CA 1
ATOM 999 C C . ARG A 1 125 ? 4.249 4.498 20.428 1.00 93.69 125 ARG A C 1
ATOM 1001 O O . ARG A 1 125 ? 3.408 4.728 21.294 1.00 93.69 125 ARG A O 1
ATOM 1008 N N . VAL A 1 126 ? 4.016 4.679 19.130 1.00 92.69 126 VAL A N 1
ATOM 1009 C CA . VAL A 1 126 ? 2.734 5.178 18.611 1.00 92.69 126 VAL A CA 1
ATOM 1010 C C . VAL A 1 126 ? 1.625 4.148 18.801 1.00 92.69 126 VAL A C 1
ATOM 1012 O O . VAL A 1 126 ? 0.536 4.503 19.246 1.00 92.69 126 VAL A O 1
ATOM 1015 N N . ILE A 1 127 ? 1.900 2.873 18.525 1.00 90.12 127 ILE A N 1
ATOM 1016 C CA . ILE A 1 127 ? 0.922 1.794 18.713 1.00 90.12 127 ILE A CA 1
ATOM 1017 C C . ILE A 1 127 ? 0.507 1.688 20.179 1.00 90.12 127 ILE A C 1
ATOM 1019 O O . ILE A 1 127 ? -0.682 1.589 20.464 1.00 90.12 127 ILE A O 1
ATOM 1023 N N . HIS A 1 128 ? 1.462 1.769 21.106 1.00 91.06 128 HIS A N 1
ATOM 1024 C CA . HIS A 1 128 ? 1.175 1.710 22.536 1.00 91.06 128 HIS A CA 1
ATOM 1025 C C . HIS A 1 128 ? 0.397 2.939 23.031 1.00 91.06 128 HIS A C 1
ATOM 1027 O O . HIS A 1 128 ? -0.540 2.806 23.813 1.00 91.06 128 HIS A O 1
ATOM 1033 N N . ALA A 1 129 ? 0.735 4.140 22.547 1.00 91.31 129 ALA A N 1
ATOM 1034 C CA . ALA A 1 129 ? 0.046 5.375 22.931 1.00 91.31 129 ALA A CA 1
ATOM 1035 C C . ALA A 1 129 ? -1.418 5.439 22.451 1.00 91.31 129 ALA A C 1
ATOM 1037 O O . ALA A 1 129 ? -2.238 6.123 23.065 1.00 91.31 129 ALA A O 1
ATOM 1038 N N . TYR A 1 130 ? -1.746 4.737 21.364 1.00 87.75 130 TYR A N 1
ATOM 1039 C CA . TYR A 1 130 ? -3.073 4.738 20.741 1.00 87.75 130 TYR A CA 1
ATOM 1040 C C . TYR A 1 130 ? -3.603 3.319 20.524 1.00 87.75 130 TYR A C 1
ATOM 1042 O O . TYR A 1 130 ? -4.229 3.036 19.497 1.00 87.75 130 TYR A O 1
ATOM 1050 N N . GLU A 1 131 ? -3.352 2.424 21.478 1.00 82.88 131 GLU A N 1
ATOM 1051 C CA . GLU A 1 131 ? -3.749 1.020 21.382 1.00 82.88 131 GLU A CA 1
ATOM 1052 C C . GLU A 1 131 ? -5.253 0.901 21.080 1.00 82.88 131 GLU A C 1
ATOM 1054 O O . GLU A 1 131 ? -6.086 1.572 21.694 1.00 82.88 131 GLU A O 1
ATOM 1059 N N . ASN A 1 132 ? -5.617 0.083 20.086 1.00 81.94 132 ASN A N 1
ATOM 1060 C CA . ASN A 1 132 ? -6.984 -0.066 19.561 1.00 81.94 132 ASN A CA 1
ATOM 1061 C C . ASN A 1 132 ? -7.604 1.199 18.921 1.00 81.94 132 ASN A C 1
ATOM 1063 O O . ASN A 1 132 ? -8.722 1.130 18.395 1.00 81.94 132 ASN A O 1
ATOM 1067 N N . GLY A 1 133 ? -6.908 2.338 18.929 1.00 87.06 133 GLY A N 1
ATOM 1068 C CA . GLY A 1 133 ? -7.290 3.587 18.262 1.00 87.06 133 GLY A CA 1
ATOM 1069 C C . GLY A 1 133 ? -6.759 3.717 16.832 1.00 87.06 133 GLY A C 1
ATOM 1070 O O . GLY A 1 133 ? -7.135 4.658 16.131 1.00 87.06 133 GLY A O 1
ATOM 1071 N N . ILE A 1 134 ? -5.906 2.781 16.408 1.00 90.06 134 ILE A N 1
ATOM 1072 C CA . ILE A 1 134 ? -5.326 2.715 15.066 1.00 90.06 134 ILE A CA 1
ATOM 1073 C C . ILE A 1 134 ? -5.934 1.532 14.305 1.00 90.06 134 ILE A C 1
ATOM 1075 O O . ILE A 1 134 ? -6.129 0.451 14.861 1.00 90.06 134 ILE A O 1
ATOM 1079 N N . SER A 1 135 ? -6.222 1.754 13.028 1.00 90.75 135 SER A N 1
ATOM 1080 C CA . SER A 1 135 ? -6.639 0.760 12.042 1.00 90.75 135 SER A CA 1
ATOM 1081 C C . SER A 1 135 ? -5.722 0.830 10.824 1.00 90.75 135 SER A C 1
ATOM 1083 O O . SER A 1 135 ? -5.290 1.917 10.429 1.00 90.75 135 SER A O 1
ATOM 1085 N N . LEU A 1 136 ? -5.411 -0.327 10.243 1.00 91.25 136 LEU A N 1
ATOM 1086 C CA . LEU A 1 136 ? -4.621 -0.433 9.022 1.00 91.25 136 LEU A CA 1
ATOM 1087 C C . LEU A 1 136 ? -5.283 -1.405 8.048 1.00 91.25 136 LEU A C 1
ATOM 1089 O O . LEU A 1 136 ? -5.466 -2.580 8.363 1.00 91.25 136 LEU A O 1
ATOM 1093 N N . HIS A 1 137 ? -5.592 -0.934 6.849 1.00 90.94 137 HIS A N 1
ATOM 1094 C CA . HIS A 1 137 ? -6.022 -1.778 5.742 1.00 90.94 137 HIS A CA 1
ATOM 1095 C C . HIS A 1 137 ? -4.863 -1.962 4.763 1.00 90.94 137 HIS A C 1
ATOM 1097 O O . HIS A 1 137 ? -4.290 -0.985 4.288 1.00 90.94 137 HIS A O 1
ATOM 1103 N N . LEU A 1 138 ? -4.513 -3.211 4.472 1.00 91.81 138 LEU A N 1
ATOM 1104 C CA . LEU A 1 138 ? -3.488 -3.571 3.502 1.00 91.81 138 LEU A CA 1
ATOM 1105 C C . LEU A 1 138 ? -4.145 -4.291 2.329 1.00 91.81 138 LEU A C 1
ATOM 1107 O O . LEU A 1 138 ? -4.777 -5.324 2.525 1.00 91.81 138 LEU A O 1
ATOM 1111 N N . HIS A 1 139 ? -3.972 -3.768 1.120 1.00 89.88 139 HIS A N 1
ATOM 1112 C CA . HIS A 1 139 ? -4.326 -4.469 -0.109 1.00 89.88 139 HIS A CA 1
ATOM 1113 C C . HIS A 1 139 ? -3.064 -4.966 -0.791 1.00 89.88 139 HIS A C 1
ATOM 1115 O O . HIS A 1 139 ? -2.187 -4.165 -1.105 1.00 89.88 139 HIS A O 1
ATOM 1121 N N . CYS A 1 140 ? -2.955 -6.275 -0.983 1.00 89.94 140 CYS A N 1
ATOM 1122 C CA . CYS A 1 140 ? -1.816 -6.916 -1.637 1.00 89.94 140 CYS A CA 1
ATOM 1123 C C . CYS A 1 140 ? -2.194 -8.317 -2.146 1.00 89.94 140 CYS A C 1
ATOM 1125 O O . CYS A 1 140 ? -3.324 -8.779 -1.964 1.00 89.94 140 CYS A O 1
ATOM 1127 N N . SER A 1 141 ? -1.248 -9.006 -2.792 1.00 84.19 141 SER A N 1
ATOM 1128 C CA . SER A 1 141 ? -1.444 -10.396 -3.216 1.00 84.19 141 SER A CA 1
ATOM 1129 C C . SER A 1 141 ? -1.869 -11.289 -2.044 1.00 84.19 141 SER A C 1
ATOM 1131 O O . SER A 1 141 ? -1.376 -11.152 -0.926 1.00 84.19 141 SER A O 1
ATOM 1133 N N . VAL A 1 142 ? -2.773 -12.233 -2.315 1.00 83.50 142 VAL A N 1
ATOM 1134 C CA . VAL A 1 142 ? -3.182 -13.272 -1.351 1.00 83.50 142 VAL A CA 1
ATOM 1135 C C . VAL A 1 142 ? -2.136 -14.379 -1.189 1.00 83.50 142 VAL A C 1
ATOM 1137 O O . VAL A 1 142 ? -2.300 -15.261 -0.349 1.00 83.50 142 VAL A O 1
ATOM 1140 N N . GLU A 1 143 ? -1.084 -14.356 -2.005 1.00 80.38 143 GLU A N 1
ATOM 1141 C CA . GLU A 1 143 ? 0.017 -15.309 -1.949 1.00 80.38 143 GLU A CA 1
ATOM 1142 C C . GLU A 1 143 ? 0.945 -15.053 -0.757 1.00 80.38 143 GLU A C 1
ATOM 1144 O O . GLU A 1 143 ? 1.008 -13.954 -0.206 1.00 80.38 143 GLU A O 1
ATOM 1149 N N . GLY A 1 144 ? 1.706 -16.078 -0.377 1.00 84.12 144 GLY A N 1
ATOM 1150 C CA . GLY A 1 144 ? 2.668 -15.980 0.710 1.00 84.12 144 GLY A CA 1
ATOM 1151 C C . GLY A 1 144 ? 2.042 -15.706 2.076 1.00 84.12 144 GLY A C 1
ATOM 1152 O O . GLY A 1 144 ? 0.906 -16.078 2.379 1.00 84.12 144 GLY A O 1
ATOM 1153 N N . GLU A 1 145 ? 2.822 -15.048 2.928 1.00 88.62 145 GLU A N 1
ATOM 1154 C CA . GLU A 1 145 ? 2.551 -14.969 4.365 1.00 88.62 145 GLU A CA 1
ATOM 1155 C C . GLU A 1 145 ? 1.684 -13.761 4.763 1.00 88.62 145 GLU A C 1
ATOM 1157 O O . GLU A 1 145 ? 1.312 -13.626 5.929 1.00 88.62 145 GLU A O 1
ATOM 1162 N N . TRP A 1 146 ? 1.281 -12.908 3.812 1.00 91.19 146 TRP A N 1
ATOM 1163 C CA . TRP A 1 146 ? 0.467 -11.713 4.085 1.00 91.19 146 TRP A CA 1
ATOM 1164 C C . TRP A 1 146 ? -0.854 -12.032 4.793 1.00 91.19 146 TRP A C 1
ATOM 1166 O O . TRP A 1 146 ? -1.305 -11.278 5.650 1.00 91.19 146 TRP A O 1
ATOM 1176 N N . THR A 1 147 ? -1.456 -13.190 4.517 1.00 87.12 147 THR A N 1
ATOM 1177 C CA . THR A 1 147 ? -2.708 -13.628 5.164 1.00 87.12 147 THR A CA 1
ATOM 1178 C C . THR A 1 147 ? -2.550 -13.961 6.654 1.00 87.12 147 THR A C 1
ATOM 1180 O O . THR A 1 147 ? -3.541 -14.034 7.389 1.00 87.12 147 THR A O 1
ATOM 1183 N N . ARG A 1 148 ? -1.314 -14.151 7.137 1.00 88.94 148 ARG A N 1
ATOM 1184 C CA . ARG A 1 148 ? -1.017 -14.372 8.560 1.00 88.94 148 ARG A CA 1
ATOM 1185 C C . ARG A 1 148 ? -0.984 -13.079 9.359 1.00 88.94 148 ARG A C 1
ATOM 1187 O O . ARG A 1 148 ? -1.210 -13.125 10.565 1.00 88.94 148 ARG A O 1
ATOM 1194 N N . LEU A 1 149 ? -0.768 -11.951 8.692 1.00 89.00 149 LEU A N 1
ATOM 1195 C CA . LEU A 1 149 ? -0.536 -10.649 9.304 1.00 89.00 149 LEU A CA 1
ATOM 1196 C C . LEU A 1 149 ? -1.598 -10.261 10.349 1.00 89.00 149 LEU A C 1
ATOM 1198 O O . LEU A 1 149 ? -1.207 -9.896 11.453 1.00 89.00 149 LEU A O 1
ATOM 1202 N N . PRO A 1 150 ? -2.920 -10.440 10.127 1.00 88.19 150 PRO A N 1
ATOM 1203 C CA . PRO A 1 150 ? -3.932 -10.122 11.145 1.00 88.19 150 PRO A CA 1
ATOM 1204 C C . PRO A 1 150 ? -3.845 -10.964 12.432 1.00 88.19 150 PRO A C 1
ATOM 1206 O O . PRO A 1 150 ? -4.476 -10.635 13.438 1.00 88.19 150 PRO A O 1
ATOM 1209 N N . LYS A 1 151 ? -3.110 -12.083 12.411 1.00 88.12 151 LYS A N 1
ATOM 1210 C CA . LYS A 1 151 ? -2.942 -12.984 13.562 1.00 88.12 151 LYS A CA 1
ATOM 1211 C C . LYS A 1 151 ? -1.788 -12.557 14.470 1.00 88.12 151 LYS A C 1
ATOM 1213 O O . LYS A 1 151 ? -1.771 -12.981 15.629 1.00 88.12 151 LYS A O 1
ATOM 1218 N N . GLU A 1 152 ? -0.875 -11.726 13.970 1.00 89.75 152 GLU A N 1
ATOM 1219 C CA . GLU A 1 152 ? 0.284 -11.235 14.711 1.00 89.75 152 GLU A CA 1
ATOM 1220 C C . GLU A 1 152 ? -0.126 -10.345 15.892 1.00 89.75 152 GLU A C 1
ATOM 1222 O O . GLU A 1 152 ? -1.140 -9.643 15.861 1.00 89.75 152 GLU A O 1
ATOM 1227 N N . SER A 1 153 ? 0.665 -10.368 16.965 1.00 85.56 153 SER A N 1
ATOM 1228 C CA . SER A 1 153 ? 0.367 -9.608 18.188 1.00 85.56 153 SER A CA 1
ATOM 1229 C C . SER A 1 153 ? 0.352 -8.097 17.941 1.00 85.56 153 SER A C 1
ATOM 1231 O O . SER A 1 153 ? -0.590 -7.423 18.357 1.00 85.56 153 SER A O 1
ATOM 1233 N N . PHE A 1 154 ? 1.339 -7.580 17.201 1.00 80.62 154 PHE A N 1
ATOM 1234 C CA . PHE A 1 154 ? 1.422 -6.163 16.829 1.00 80.62 154 PHE A CA 1
ATOM 1235 C C . PHE A 1 154 ? 0.247 -5.730 15.940 1.00 80.62 154 PHE A C 1
ATOM 1237 O O . PHE A 1 154 ? -0.261 -4.617 16.061 1.00 80.62 154 PHE A O 1
ATOM 1244 N N . ALA A 1 155 ? -0.234 -6.629 15.079 1.00 85.00 155 ALA A N 1
ATOM 1245 C CA . ALA A 1 155 ? -1.317 -6.344 14.151 1.00 85.00 155 ALA A CA 1
ATOM 1246 C C . ALA A 1 155 ? -2.675 -6.228 14.857 1.00 85.00 155 ALA A C 1
ATOM 1248 O O . ALA A 1 155 ? -3.534 -5.449 14.436 1.00 85.00 155 ALA A O 1
ATOM 1249 N N . LYS A 1 156 ? -2.868 -6.952 15.967 1.00 84.25 156 LYS A N 1
ATOM 1250 C CA . LYS A 1 156 ? -4.088 -6.849 16.781 1.00 84.25 156 LYS A CA 1
ATOM 1251 C C . LYS A 1 156 ? -4.248 -5.459 17.395 1.00 84.25 156 LYS A C 1
ATOM 1253 O O . LYS A 1 156 ? -5.338 -4.899 17.315 1.00 84.25 156 LYS A O 1
ATOM 1258 N N . ALA A 1 157 ? -3.165 -4.875 17.913 1.00 85.44 157 ALA A N 1
ATOM 1259 C CA . ALA A 1 157 ? -3.177 -3.532 18.503 1.00 85.44 157 ALA A CA 1
ATOM 1260 C C . ALA A 1 157 ? -3.542 -2.426 17.488 1.00 85.44 157 ALA A C 1
ATOM 1262 O O . ALA A 1 157 ? -4.104 -1.396 17.868 1.00 85.44 157 ALA A O 1
ATOM 1263 N N . CYS A 1 158 ? -3.276 -2.663 16.195 1.00 87.12 158 CYS A N 1
ATOM 1264 C CA . CYS A 1 158 ? -3.582 -1.762 15.077 1.00 87.12 158 CYS A CA 1
ATOM 1265 C C . CYS A 1 158 ? -4.750 -2.212 14.192 1.00 87.12 158 CYS A C 1
ATOM 1267 O O . CYS A 1 158 ? -4.876 -1.704 13.077 1.00 87.12 158 CYS A O 1
ATOM 1269 N N . LYS A 1 159 ? -5.569 -3.178 14.637 1.00 90.69 159 LYS A N 1
ATOM 1270 C CA . LYS A 1 159 ? -6.733 -3.690 13.889 1.00 90.69 159 LYS A CA 1
ATOM 1271 C C . LYS A 1 159 ? -6.420 -3.949 12.406 1.00 90.69 159 LYS A C 1
ATOM 1273 O O . LYS A 1 159 ? -7.165 -3.505 11.530 1.00 90.69 159 LYS A O 1
ATOM 1278 N N . VAL A 1 160 ? -5.294 -4.607 12.116 1.00 91.56 160 VAL A N 1
ATOM 1279 C CA . VAL A 1 160 ? -4.858 -4.773 10.725 1.00 91.56 160 VAL A CA 1
ATOM 1280 C C . VAL A 1 160 ? -5.792 -5.722 9.974 1.00 91.56 160 VAL A C 1
ATOM 1282 O O . VAL A 1 160 ? -6.092 -6.819 10.452 1.00 91.56 160 VAL A O 1
ATOM 1285 N N . ARG A 1 161 ? -6.230 -5.317 8.779 1.00 91.06 161 ARG A N 1
ATOM 1286 C CA . ARG A 1 161 ? -7.017 -6.139 7.850 1.00 91.06 161 ARG A CA 1
ATOM 1287 C C . ARG A 1 161 ? -6.301 -6.238 6.511 1.00 91.06 161 ARG A C 1
ATOM 1289 O O . ARG A 1 161 ? -5.814 -5.233 6.003 1.00 91.06 161 ARG A O 1
ATOM 1296 N N . VAL A 1 162 ? -6.276 -7.437 5.939 1.00 91.31 162 VAL A N 1
ATOM 1297 C CA . VAL A 1 162 ? -5.698 -7.697 4.615 1.00 91.31 162 VAL A CA 1
ATOM 1298 C C . VAL A 1 162 ? -6.832 -7.949 3.632 1.00 91.31 162 VAL A C 1
ATOM 1300 O O . VAL A 1 162 ? -7.698 -8.774 3.917 1.00 91.31 162 VAL A O 1
ATOM 1303 N N . ASN A 1 163 ? -6.829 -7.225 2.512 1.00 90.00 163 ASN A N 1
ATOM 1304 C CA . ASN A 1 163 ? -7.841 -7.264 1.453 1.00 90.00 163 ASN A CA 1
ATOM 1305 C C . ASN A 1 163 ? -9.292 -7.192 1.990 1.00 90.00 163 ASN A C 1
ATOM 1307 O O . ASN A 1 163 ? -10.083 -8.106 1.740 1.00 90.00 163 ASN A O 1
ATOM 1311 N N . PRO A 1 164 ? -9.654 -6.157 2.781 1.00 88.69 164 PRO A N 1
ATOM 1312 C CA . PRO A 1 164 ? -11.028 -5.980 3.250 1.00 88.69 164 PRO A CA 1
ATOM 1313 C C . PRO A 1 164 ? -12.003 -5.803 2.077 1.00 88.69 164 PRO A C 1
ATOM 1315 O O . PRO A 1 164 ? -11.633 -5.302 1.020 1.00 88.69 164 PRO A O 1
ATOM 1318 N N . THR A 1 165 ? -13.261 -6.191 2.289 1.00 85.56 165 THR A N 1
ATOM 1319 C CA . THR A 1 165 ? -14.319 -6.138 1.272 1.00 85.56 165 THR A CA 1
ATOM 1320 C C . THR A 1 165 ? -14.664 -4.714 0.848 1.00 85.56 165 THR A C 1
ATOM 1322 O O . THR A 1 165 ? -14.667 -3.797 1.670 1.00 85.56 165 THR A O 1
ATOM 1325 N N . ASP A 1 166 ? -15.049 -4.568 -0.414 1.00 82.38 166 ASP A N 1
ATOM 1326 C CA . ASP A 1 166 ? -15.524 -3.316 -0.995 1.00 82.38 166 ASP A CA 1
ATOM 1327 C C . ASP A 1 166 ? -16.816 -2.828 -0.316 1.00 82.38 166 ASP A C 1
ATOM 1329 O O . ASP A 1 166 ? -17.731 -3.607 -0.045 1.00 82.38 166 ASP A O 1
ATOM 1333 N N . VAL A 1 167 ? -16.887 -1.522 -0.058 1.00 79.31 167 VAL A N 1
ATOM 1334 C CA . VAL A 1 167 ? -18.029 -0.824 0.559 1.00 79.31 167 VAL A CA 1
ATOM 1335 C C . VAL A 1 167 ? -18.587 0.251 -0.380 1.00 79.31 167 VAL A C 1
ATOM 1337 O O . VAL A 1 167 ? -19.795 0.488 -0.413 1.00 79.31 167 VAL A O 1
ATOM 1340 N N . LEU A 1 168 ? -17.727 0.886 -1.180 1.00 71.00 168 LEU A N 1
ATOM 1341 C CA . LEU A 1 168 ? -18.118 1.854 -2.202 1.00 71.00 168 LEU A CA 1
ATOM 1342 C C . LEU A 1 168 ? -18.556 1.160 -3.496 1.00 71.00 168 LEU A C 1
ATOM 1344 O O . LEU A 1 168 ? -18.117 0.062 -3.835 1.00 71.00 168 LEU A O 1
ATOM 1348 N N . THR A 1 169 ? -19.401 1.840 -4.270 1.00 69.19 169 THR A N 1
ATOM 1349 C CA . THR A 1 169 ? -19.830 1.338 -5.581 1.00 69.19 169 THR A CA 1
ATOM 1350 C C . THR A 1 169 ? -18.723 1.506 -6.628 1.00 69.19 169 THR A C 1
ATOM 1352 O O . THR A 1 169 ? -18.052 2.534 -6.685 1.00 69.19 169 THR A O 1
ATOM 1355 N N . THR A 1 170 ? -18.566 0.526 -7.521 1.00 60.66 170 THR A N 1
ATOM 1356 C CA . THR A 1 170 ? -17.541 0.472 -8.587 1.00 60.66 170 THR A CA 1
ATOM 1357 C C . THR A 1 170 ? -17.593 1.617 -9.618 1.00 60.66 170 THR A C 1
ATOM 1359 O O . THR A 1 170 ? -16.754 1.661 -10.516 1.00 60.66 170 THR A O 1
ATOM 1362 N N . GLY A 1 171 ? -18.579 2.520 -9.538 1.00 65.69 171 GLY A N 1
ATOM 1363 C CA . GLY A 1 171 ? -18.902 3.533 -10.553 1.00 65.69 171 GLY A CA 1
ATOM 1364 C C . GLY A 1 171 ? -18.535 4.981 -10.209 1.00 65.69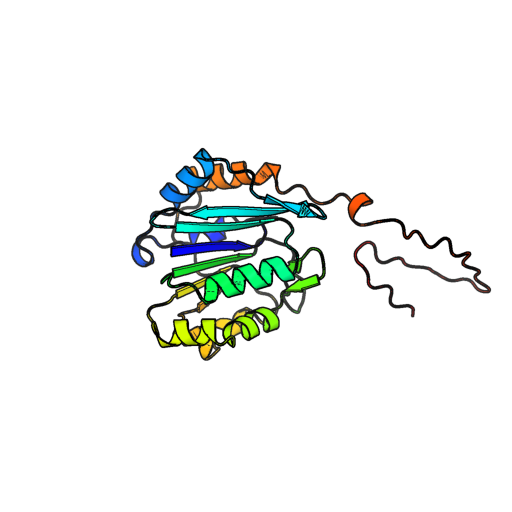 171 GLY A C 1
ATOM 1365 O O . GLY A 1 171 ? -19.034 5.884 -10.875 1.00 65.69 171 GLY A O 1
ATOM 1366 N N . SER A 1 172 ? -17.709 5.226 -9.188 1.00 81.06 172 SER A N 1
ATOM 1367 C CA . SER A 1 172 ? -17.340 6.590 -8.783 1.00 81.06 172 SER A CA 1
ATOM 1368 C C . SER A 1 172 ? -16.541 7.338 -9.869 1.00 81.06 172 SER A C 1
ATOM 1370 O O . SER A 1 172 ? -15.448 6.887 -10.234 1.00 81.06 172 SER A O 1
ATOM 1372 N N . PRO A 1 173 ? -17.011 8.501 -10.367 1.00 87.44 173 PRO A N 1
ATOM 1373 C CA . PRO A 1 173 ? -16.266 9.299 -11.342 1.00 87.44 173 PRO A CA 1
ATOM 1374 C C . PRO A 1 173 ? -14.963 9.857 -10.757 1.00 87.44 173 PRO A C 1
ATOM 1376 O O . PRO A 1 173 ? -13.971 9.956 -11.475 1.00 87.44 173 PRO A O 1
ATOM 1379 N N . SER A 1 174 ? -14.928 10.159 -9.456 1.00 87.94 174 SER A N 1
ATOM 1380 C CA . SER A 1 174 ? -13.733 10.661 -8.771 1.00 87.94 174 SER A CA 1
ATOM 1381 C C . SER A 1 174 ? -12.602 9.633 -8.771 1.00 87.94 174 SER A C 1
ATOM 1383 O O . SER A 1 174 ? -11.466 9.974 -9.087 1.00 87.94 174 SER A O 1
ATOM 1385 N N . ILE A 1 175 ? -12.916 8.360 -8.500 1.00 85.56 175 ILE A N 1
ATOM 1386 C CA . ILE A 1 175 ? -11.931 7.266 -8.558 1.00 85.56 175 ILE A CA 1
ATOM 1387 C C . ILE A 1 175 ? -11.412 7.081 -9.990 1.00 85.56 175 ILE A C 1
ATOM 1389 O O . ILE A 1 175 ? -10.211 6.920 -10.199 1.00 85.56 175 ILE A O 1
ATOM 1393 N N . LEU A 1 176 ? -12.300 7.122 -10.988 1.00 86.00 176 LEU A N 1
ATOM 1394 C CA . LEU A 1 176 ? -11.909 6.969 -12.393 1.00 86.00 176 LEU A CA 1
ATOM 1395 C C . LEU A 1 176 ? -11.010 8.113 -12.873 1.00 86.00 176 LEU A C 1
ATOM 1397 O O . LEU A 1 176 ? -10.010 7.857 -13.541 1.00 86.00 176 LEU A O 1
ATOM 1401 N N . ASN A 1 177 ? -11.345 9.354 -12.518 1.00 90.31 177 ASN A N 1
ATOM 1402 C CA . ASN A 1 177 ? -10.544 10.524 -12.871 1.00 90.31 177 ASN A CA 1
ATOM 1403 C C . ASN A 1 177 ? -9.173 10.487 -12.195 1.00 90.31 177 ASN A C 1
ATOM 1405 O O . ASN A 1 177 ? -8.175 10.774 -12.849 1.00 90.31 177 ASN A O 1
ATOM 1409 N N . PHE A 1 178 ? -9.111 10.054 -10.936 1.00 89.50 178 PHE A N 1
ATOM 1410 C CA . PHE A 1 178 ? -7.850 9.872 -10.226 1.00 89.50 178 PHE A CA 1
ATOM 1411 C C . PHE A 1 178 ? -6.954 8.815 -10.891 1.00 89.50 178 PHE A C 1
ATOM 1413 O O . PHE A 1 178 ? -5.774 9.065 -11.125 1.00 89.50 178 PHE A O 1
ATOM 1420 N N . ILE A 1 179 ? -7.513 7.662 -11.280 1.00 86.88 179 ILE A N 1
ATOM 1421 C CA . ILE A 1 179 ? -6.764 6.634 -12.026 1.00 86.88 179 ILE A CA 1
ATOM 1422 C C . ILE A 1 179 ? -6.256 7.192 -13.361 1.00 86.88 179 ILE A C 1
ATOM 1424 O O . ILE A 1 179 ? -5.106 6.957 -13.723 1.00 86.88 179 ILE A O 1
ATOM 1428 N N . LYS A 1 180 ? -7.090 7.957 -14.075 1.00 88.56 180 LYS A N 1
ATOM 1429 C CA . LYS A 1 180 ? -6.711 8.598 -15.340 1.00 88.56 180 LYS A CA 1
ATOM 1430 C C . LYS A 1 180 ? -5.605 9.640 -15.159 1.00 88.56 180 LYS A C 1
ATOM 1432 O O . LYS A 1 180 ? -4.752 9.776 -16.025 1.00 88.56 180 LYS A O 1
ATOM 1437 N N . TYR A 1 181 ? -5.612 10.367 -14.046 1.00 90.25 181 TYR A N 1
ATOM 1438 C CA . TYR A 1 181 ? -4.533 11.285 -13.690 1.00 90.25 181 TYR A CA 1
ATOM 1439 C C . TYR A 1 181 ? -3.205 10.546 -13.470 1.00 90.25 181 TYR A C 1
ATOM 1441 O O . TYR A 1 181 ? -2.166 11.052 -13.879 1.00 90.25 181 TYR A O 1
ATOM 1449 N N . LEU A 1 182 ? -3.232 9.342 -12.887 1.00 88.62 182 LEU A N 1
ATOM 1450 C CA . LEU A 1 182 ? -2.020 8.549 -12.669 1.00 88.62 182 LEU A CA 1
ATOM 1451 C C . LEU A 1 182 ? -1.481 7.878 -13.936 1.00 88.62 182 LEU A C 1
ATOM 1453 O O . LEU A 1 182 ? -0.277 7.664 -14.035 1.00 88.62 182 LEU A O 1
ATOM 1457 N N . GLU A 1 183 ? -2.355 7.556 -14.892 1.00 86.75 183 GLU A N 1
ATOM 1458 C CA . GLU A 1 183 ? -2.051 6.803 -16.118 1.00 86.75 183 GLU A CA 1
ATOM 1459 C C . GLU A 1 183 ? -0.768 7.244 -16.857 1.00 86.75 183 GLU A C 1
ATOM 1461 O O . GLU A 1 183 ? 0.032 6.366 -17.189 1.00 86.75 183 GLU A O 1
ATOM 1466 N N . PRO A 1 184 ? -0.486 8.550 -17.062 1.00 87.75 184 PRO A N 1
ATOM 1467 C CA . PRO A 1 184 ? 0.718 8.996 -17.765 1.00 87.75 184 PRO A CA 1
ATOM 1468 C C . PRO A 1 184 ? 2.028 8.639 -17.056 1.00 87.75 184 PRO A C 1
ATOM 1470 O O . PRO A 1 184 ? 3.076 8.613 -17.695 1.00 87.75 184 PRO A O 1
ATOM 1473 N N . PHE A 1 185 ? 1.990 8.372 -15.749 1.00 85.12 185 PHE A N 1
ATOM 1474 C CA . PHE A 1 185 ? 3.177 8.053 -14.960 1.00 85.12 185 PHE A CA 1
ATOM 1475 C C . PHE A 1 185 ? 3.445 6.545 -14.868 1.00 85.12 185 PHE A C 1
ATOM 1477 O O . PHE A 1 185 ? 4.531 6.150 -14.455 1.00 85.12 185 PHE A O 1
ATOM 1484 N N . LEU A 1 186 ? 2.493 5.687 -15.258 1.00 79.38 186 LEU A N 1
ATOM 1485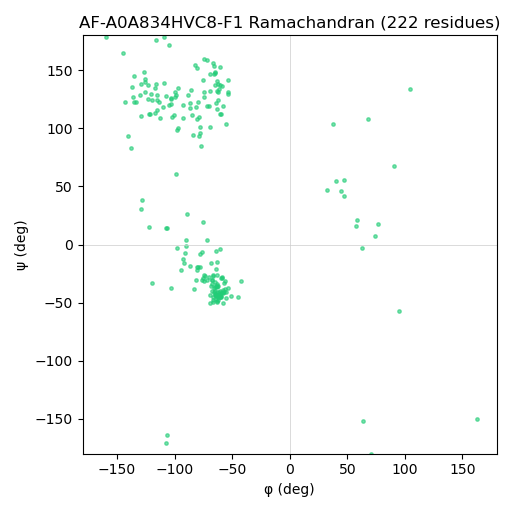 C CA . LEU A 1 186 ? 2.590 4.226 -15.089 1.00 79.38 186 LEU A CA 1
ATOM 1486 C C . LEU A 1 186 ? 3.263 3.534 -16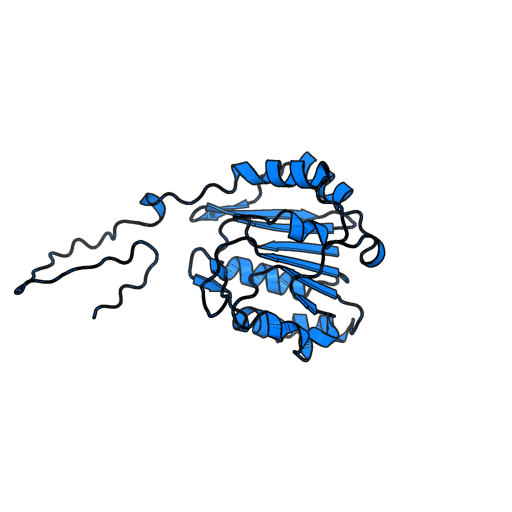.285 1.00 79.38 186 LEU A C 1
ATOM 1488 O O . LEU A 1 186 ? 2.973 2.374 -16.583 1.00 79.38 186 LEU A O 1
ATOM 1492 N N . ILE A 1 187 ? 4.123 4.253 -17.008 1.00 71.69 187 ILE A N 1
ATOM 1493 C CA . ILE A 1 187 ? 4.778 3.751 -18.217 1.00 71.69 187 ILE A CA 1
ATOM 1494 C C . ILE A 1 187 ? 5.792 2.676 -17.806 1.00 71.69 187 ILE A C 1
ATOM 1496 O O . ILE A 1 187 ? 6.732 2.998 -17.080 1.00 71.69 187 ILE A O 1
ATOM 1500 N N . PRO A 1 188 ? 5.651 1.419 -18.264 1.00 63.41 188 PRO A N 1
ATOM 1501 C CA . PRO A 1 188 ? 6.623 0.380 -17.956 1.00 63.41 188 PRO A CA 1
ATOM 1502 C C . PRO A 1 188 ? 8.013 0.771 -18.463 1.00 63.41 188 PRO A C 1
ATOM 1504 O O . PRO A 1 188 ? 8.148 1.229 -19.601 1.00 63.41 188 PRO A O 1
ATOM 1507 N N . SER A 1 189 ? 9.049 0.545 -17.653 1.00 58.06 189 SER A N 1
ATOM 1508 C CA . SER A 1 189 ? 10.437 0.678 -18.105 1.00 58.06 189 SER A CA 1
ATOM 1509 C C . SER A 1 189 ? 10.665 -0.175 -19.354 1.00 58.06 189 SER A C 1
ATOM 1511 O O . SER A 1 189 ? 10.311 -1.358 -19.381 1.00 58.06 189 SER A O 1
ATOM 1513 N N . THR A 1 190 ? 11.238 0.417 -20.406 1.00 56.19 190 THR A N 1
ATOM 1514 C CA . THR A 1 190 ? 11.553 -0.329 -21.628 1.00 56.19 190 THR A CA 1
ATOM 1515 C C . THR A 1 190 ? 12.628 -1.375 -21.344 1.00 56.19 190 THR A C 1
ATOM 1517 O O . THR A 1 190 ? 13.451 -1.223 -20.439 1.00 56.19 190 THR A O 1
ATOM 1520 N N . LEU A 1 191 ? 12.641 -2.446 -22.142 1.00 52.69 191 LEU A N 1
ATOM 1521 C CA . LEU A 1 191 ? 13.650 -3.499 -22.032 1.00 52.69 191 LEU A CA 1
ATOM 1522 C C . LEU A 1 191 ? 15.078 -2.934 -22.156 1.00 52.69 191 LEU A C 1
ATOM 1524 O O . LEU A 1 191 ? 15.987 -3.447 -21.515 1.00 52.69 191 LEU A O 1
ATOM 1528 N N . GLU A 1 192 ? 15.270 -1.855 -22.923 1.00 54.16 192 GLU A N 1
ATOM 1529 C CA . GLU A 1 192 ? 16.567 -1.181 -23.070 1.00 54.16 192 GLU A CA 1
ATOM 1530 C C . GLU A 1 192 ? 17.059 -0.540 -21.766 1.00 54.16 192 GLU A C 1
ATOM 1532 O O . GLU A 1 192 ? 18.248 -0.611 -21.475 1.00 54.16 192 GLU A O 1
ATOM 1537 N N . ASN A 1 193 ? 16.158 0.025 -20.955 1.00 56.78 193 ASN A N 1
ATOM 1538 C CA . ASN A 1 193 ? 16.508 0.600 -19.652 1.00 56.78 193 ASN A CA 1
ATOM 1539 C C . ASN A 1 193 ? 16.806 -0.482 -18.602 1.00 56.78 193 ASN A C 1
ATOM 1541 O O . ASN A 1 193 ? 17.553 -0.244 -17.660 1.00 56.78 193 ASN A O 1
ATOM 1545 N N . ILE A 1 194 ? 16.212 -1.668 -18.756 1.00 53.00 194 ILE A N 1
ATOM 1546 C CA . ILE A 1 194 ? 16.420 -2.821 -17.865 1.00 53.00 194 ILE A CA 1
ATOM 1547 C C . ILE A 1 194 ? 17.717 -3.567 -18.225 1.00 53.00 194 ILE A C 1
ATOM 1549 O O . ILE A 1 194 ? 18.366 -4.164 -17.366 1.00 53.00 194 ILE A O 1
ATOM 1553 N N . LEU A 1 195 ? 18.107 -3.541 -19.501 1.00 54.88 195 LEU A N 1
ATOM 1554 C CA . LEU A 1 195 ? 19.322 -4.158 -20.022 1.00 54.88 195 LEU A CA 1
ATOM 1555 C C . LEU A 1 195 ? 20.439 -3.116 -20.176 1.00 54.88 195 LEU A C 1
ATOM 1557 O O . LEU A 1 195 ? 20.942 -2.905 -21.280 1.00 54.88 195 LEU A O 1
ATOM 1561 N N . GLU A 1 196 ? 20.860 -2.479 -19.078 1.00 54.00 196 GLU A N 1
ATOM 1562 C CA . GLU A 1 196 ? 22.090 -1.680 -19.106 1.00 54.00 196 GLU A CA 1
ATOM 1563 C C . GLU A 1 196 ? 23.264 -2.579 -19.524 1.00 54.00 196 GLU A C 1
ATOM 1565 O O . GLU A 1 19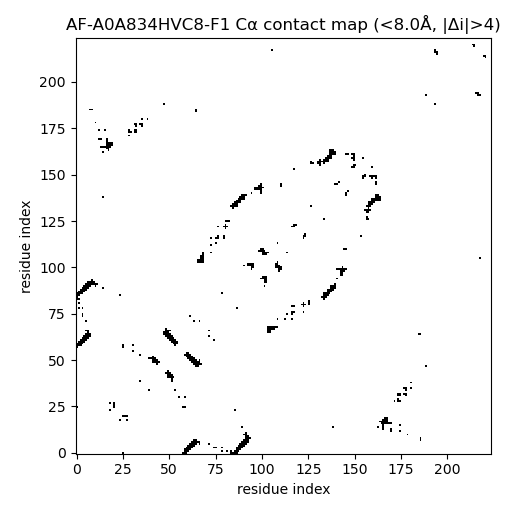6 ? 23.585 -3.585 -18.880 1.00 54.00 196 GLU A O 1
ATOM 1570 N N . SER A 1 197 ? 23.906 -2.238 -20.643 1.00 51.62 197 SER A N 1
ATOM 1571 C CA . SER A 1 197 ? 25.103 -2.934 -21.097 1.00 51.62 197 SER A CA 1
ATOM 1572 C C . SER A 1 197 ? 26.206 -2.754 -20.059 1.00 51.62 197 SER A C 1
ATOM 1574 O O . SER A 1 197 ? 26.565 -1.629 -19.727 1.00 51.62 197 SER A O 1
ATOM 1576 N N . SER A 1 198 ? 26.773 -3.852 -19.563 1.00 55.59 198 SER A N 1
ATOM 1577 C CA . SER A 1 198 ? 27.966 -3.769 -18.725 1.00 55.59 198 SER A CA 1
ATOM 1578 C C . SER A 1 198 ? 29.123 -3.154 -19.523 1.00 55.59 198 SER A C 1
ATOM 1580 O O . SER A 1 198 ? 29.436 -3.638 -20.609 1.00 55.59 198 SER A O 1
ATOM 1582 N N . ASP A 1 199 ? 29.814 -2.158 -18.956 1.00 54.22 199 ASP A N 1
ATOM 1583 C CA . ASP A 1 199 ? 31.057 -1.591 -19.518 1.00 54.22 199 ASP A CA 1
ATOM 1584 C C . ASP A 1 199 ? 32.218 -2.611 -19.565 1.00 54.22 199 ASP A C 1
ATOM 1586 O O . ASP A 1 199 ? 33.303 -2.338 -20.090 1.00 54.22 199 ASP A O 1
ATOM 1590 N N . VAL A 1 200 ? 32.017 -3.810 -19.007 1.00 56.41 200 VAL A N 1
ATOM 1591 C CA . VAL A 1 200 ? 33.010 -4.884 -18.985 1.00 56.41 200 VAL A CA 1
ATOM 1592 C C . VAL A 1 200 ? 33.048 -5.588 -20.341 1.00 56.41 200 VAL A C 1
ATOM 1594 O O . VAL A 1 200 ? 32.346 -6.566 -20.597 1.00 56.41 200 VAL A O 1
ATOM 1597 N N . VAL A 1 201 ? 33.953 -5.132 -21.206 1.00 54.75 201 VAL A N 1
ATOM 1598 C CA . VAL A 1 201 ? 34.320 -5.842 -22.439 1.00 54.75 201 VAL A CA 1
ATOM 1599 C C . VAL A 1 201 ? 35.244 -7.016 -22.085 1.00 54.75 201 VAL A C 1
ATOM 1601 O O . VAL A 1 201 ? 36.469 -6.909 -22.107 1.00 54.75 201 VAL A O 1
ATOM 1604 N N . GLY A 1 202 ? 34.655 -8.152 -21.710 1.00 59.53 202 GLY A N 1
ATOM 1605 C CA . GLY A 1 202 ? 35.370 -9.404 -21.449 1.00 59.53 202 GLY A CA 1
ATOM 1606 C C . GLY A 1 202 ? 35.286 -10.358 -22.640 1.00 59.53 202 GLY A C 1
ATOM 1607 O O . GLY A 1 202 ? 34.198 -10.683 -23.105 1.00 59.53 202 GLY A O 1
ATOM 1608 N N . ASN A 1 203 ? 36.423 -10.848 -23.137 1.00 61.94 203 ASN A N 1
ATOM 1609 C CA . ASN A 1 203 ? 36.432 -11.852 -24.202 1.00 61.94 203 ASN A CA 1
ATOM 1610 C C . ASN A 1 203 ? 36.115 -13.234 -23.606 1.00 61.94 203 ASN A C 1
ATOM 1612 O O . ASN A 1 203 ? 36.986 -13.858 -22.994 1.00 61.94 203 ASN A O 1
ATOM 1616 N N . ILE A 1 204 ? 34.875 -13.707 -23.751 1.00 61.69 204 ILE A N 1
ATOM 1617 C CA . ILE A 1 204 ? 34.468 -15.018 -23.234 1.00 61.69 204 ILE A CA 1
ATOM 1618 C C . ILE A 1 204 ? 34.900 -16.098 -24.231 1.00 61.69 204 ILE A C 1
ATOM 1620 O O . ILE A 1 204 ? 34.473 -16.109 -25.384 1.00 61.69 204 ILE A O 1
ATOM 1624 N N . ARG A 1 205 ? 35.769 -17.017 -23.796 1.00 66.38 205 ARG A N 1
ATOM 1625 C CA . ARG A 1 205 ? 36.234 -18.153 -24.605 1.00 66.38 205 ARG A CA 1
ATOM 1626 C C . ARG A 1 205 ? 35.665 -19.452 -24.055 1.00 66.38 205 ARG A C 1
ATOM 1628 O O . ARG A 1 205 ? 35.986 -19.839 -22.935 1.00 66.38 205 ARG A O 1
ATOM 1635 N N . PHE A 1 206 ? 34.877 -20.148 -24.867 1.00 66.50 206 PHE A N 1
ATOM 1636 C CA . PHE A 1 206 ? 34.339 -21.462 -24.525 1.00 66.50 206 PHE A CA 1
ATOM 1637 C C . PHE A 1 206 ? 35.164 -22.562 -25.194 1.00 66.50 206 PHE A C 1
ATOM 1639 O O . PHE A 1 206 ? 35.451 -22.503 -26.387 1.00 66.50 206 PHE A O 1
ATOM 1646 N N . SER A 1 207 ? 35.557 -23.574 -24.423 1.00 70.56 207 SER A N 1
ATOM 1647 C CA . SER A 1 207 ? 36.305 -24.743 -24.910 1.00 70.56 207 SER A CA 1
ATOM 1648 C C . SER A 1 207 ? 35.415 -25.959 -25.196 1.00 70.56 207 SER A C 1
ATOM 1650 O O . SER A 1 207 ? 35.906 -26.989 -25.657 1.00 70.56 207 SER A O 1
ATOM 1652 N N . ARG A 1 208 ? 34.108 -25.860 -24.918 1.00 68.69 208 ARG A N 1
ATOM 1653 C CA . ARG A 1 208 ? 33.085 -26.899 -25.115 1.00 68.69 208 ARG A CA 1
ATOM 1654 C C . ARG A 1 208 ? 31.758 -26.246 -25.536 1.00 68.69 208 ARG A C 1
ATOM 1656 O O . ARG A 1 208 ? 31.633 -25.032 -25.383 1.00 68.69 208 ARG A O 1
ATOM 1663 N N . PRO A 1 209 ? 30.776 -27.008 -26.058 1.00 70.50 209 PRO A N 1
ATOM 1664 C CA . PRO A 1 209 ? 29.439 -26.479 -26.313 1.00 70.50 209 PRO A CA 1
ATOM 1665 C C . PRO A 1 209 ? 28.817 -26.008 -24.993 1.00 70.50 209 PRO A C 1
ATOM 1667 O O . PRO A 1 209 ? 28.539 -26.824 -24.116 1.00 70.50 209 PRO A O 1
ATOM 1670 N N . THR A 1 210 ? 28.630 -24.699 -24.850 1.00 70.75 210 THR A N 1
ATOM 1671 C CA . THR A 1 210 ? 28.102 -24.066 -23.637 1.00 70.75 210 THR A CA 1
ATOM 1672 C C . THR A 1 210 ? 26.864 -23.257 -24.007 1.00 70.75 210 THR A C 1
ATOM 1674 O O . THR A 1 210 ? 26.929 -22.404 -24.890 1.00 70.75 210 THR A O 1
ATOM 1677 N N . LEU A 1 211 ? 25.737 -23.524 -23.340 1.00 67.62 211 LEU A N 1
ATOM 1678 C CA . LEU A 1 211 ? 24.539 -22.689 -23.418 1.00 67.62 211 LEU A CA 1
ATOM 1679 C C . LEU A 1 211 ? 24.662 -21.581 -22.374 1.00 67.62 211 LEU A C 1
ATOM 1681 O O . LEU A 1 211 ? 24.715 -21.863 -21.180 1.00 67.62 211 LEU A O 1
ATOM 1685 N N . TYR A 1 212 ? 24.702 -20.334 -22.830 1.00 65.31 212 TYR A N 1
ATOM 1686 C CA . TYR A 1 212 ? 24.737 -19.173 -21.953 1.00 65.31 212 TYR A CA 1
ATOM 1687 C C . TYR A 1 212 ? 23.344 -18.547 -21.908 1.00 65.31 212 TYR A C 1
ATOM 1689 O O . TYR A 1 212 ? 22.876 -17.994 -22.903 1.00 65.31 212 TYR A O 1
ATOM 1697 N N . VAL A 1 213 ? 22.663 -18.676 -20.770 1.00 65.06 213 VAL A N 1
ATOM 1698 C CA . VAL A 1 213 ? 21.354 -18.058 -20.543 1.00 65.06 213 VAL A CA 1
ATOM 1699 C C . VAL A 1 213 ? 21.580 -16.801 -19.718 1.00 65.06 213 VAL A C 1
ATOM 1701 O O . VAL A 1 213 ? 21.958 -16.884 -18.553 1.00 65.06 213 VAL A O 1
ATOM 1704 N N . PHE A 1 214 ? 21.368 -15.635 -20.324 1.00 57.75 214 PHE A N 1
ATOM 1705 C CA . PHE A 1 214 ? 21.287 -14.392 -19.569 1.00 57.75 214 PHE A CA 1
ATOM 1706 C C . PHE A 1 214 ? 19.886 -14.296 -18.958 1.00 57.75 214 PHE A C 1
ATOM 1708 O O . PHE A 1 214 ? 18.911 -14.334 -19.717 1.00 57.75 214 PHE A O 1
ATOM 1715 N N . PRO A 1 215 ? 19.746 -14.178 -17.627 1.00 53.66 215 PRO A N 1
ATOM 1716 C CA . PRO A 1 215 ? 18.476 -13.761 -17.060 1.00 53.66 215 PRO A CA 1
ATOM 1717 C C . PRO A 1 215 ? 18.215 -12.338 -17.566 1.00 53.66 215 PRO A C 1
ATOM 1719 O O . PRO A 1 215 ? 19.018 -11.431 -17.350 1.00 53.66 215 PRO A O 1
ATOM 1722 N N . GLY A 1 216 ? 17.149 -12.158 -18.341 1.00 47.06 216 GLY A N 1
ATOM 1723 C CA . GLY A 1 216 ? 16.740 -10.834 -18.787 1.00 47.06 216 GLY A CA 1
ATOM 1724 C C . GLY A 1 216 ? 16.215 -10.043 -17.593 1.00 47.06 216 GLY A C 1
ATOM 1725 O O . GLY A 1 216 ? 15.076 -10.259 -17.195 1.00 47.06 216 GLY A O 1
ATOM 1726 N N . GLY A 1 217 ? 17.037 -9.148 -17.045 1.00 45.06 217 GLY A N 1
ATOM 1727 C CA . GLY A 1 217 ? 16.637 -8.172 -16.027 1.00 45.06 217 GLY A CA 1
ATOM 1728 C C . GLY A 1 217 ? 17.097 -8.479 -14.597 1.00 45.06 217 GLY A C 1
ATOM 1729 O O . GLY A 1 217 ? 17.018 -9.609 -14.129 1.00 45.06 217 GLY A O 1
ATOM 1730 N N . ASP A 1 218 ? 17.612 -7.415 -13.979 1.00 47.06 218 ASP A N 1
ATOM 1731 C CA . ASP A 1 218 ? 18.251 -7.208 -12.672 1.00 47.06 218 ASP A CA 1
ATOM 1732 C C . ASP A 1 218 ? 19.191 -8.265 -12.058 1.00 47.06 218 ASP A C 1
ATOM 1734 O O . ASP A 1 218 ? 18.811 -9.266 -11.455 1.00 47.06 218 ASP A O 1
ATOM 1738 N N . ARG A 1 219 ? 20.483 -7.922 -12.165 1.00 47.09 219 ARG A N 1
ATOM 1739 C CA . ARG A 1 219 ? 21.597 -8.113 -11.218 1.00 47.09 219 ARG A CA 1
ATOM 1740 C C . ARG A 1 219 ? 21.606 -9.344 -10.308 1.00 47.09 219 ARG A C 1
ATOM 1742 O O . ARG A 1 219 ? 22.025 -9.228 -9.167 1.00 47.09 219 ARG A O 1
ATOM 1749 N N . PHE A 1 220 ? 21.349 -10.543 -10.810 1.00 38.59 220 PHE A N 1
ATOM 1750 C CA . PHE A 1 220 ? 21.937 -11.744 -10.208 1.00 38.59 220 PHE A CA 1
ATOM 1751 C C . PHE A 1 220 ? 22.365 -12.731 -11.290 1.00 38.59 220 PHE A C 1
ATOM 1753 O O . PHE A 1 220 ? 21.598 -13.566 -11.761 1.00 38.59 220 PHE A O 1
ATOM 1760 N N . ILE A 1 221 ? 23.638 -12.639 -11.678 1.00 37.16 221 ILE A N 1
ATOM 1761 C CA . ILE A 1 221 ? 24.298 -13.678 -12.464 1.00 37.16 221 ILE A CA 1
ATOM 1762 C C . ILE A 1 221 ? 24.793 -14.729 -11.466 1.00 37.16 221 ILE A C 1
ATOM 1764 O O . ILE A 1 221 ? 25.866 -14.588 -10.884 1.00 37.16 221 ILE A O 1
ATOM 1768 N N . ALA A 1 222 ? 23.998 -15.773 -11.237 1.00 29.08 222 ALA A N 1
ATOM 1769 C CA . ALA A 1 222 ? 24.506 -17.007 -10.654 1.00 29.08 222 ALA A CA 1
ATOM 1770 C C . ALA A 1 222 ? 25.078 -17.864 -11.791 1.00 29.08 222 ALA A C 1
ATOM 1772 O O . ALA A 1 222 ? 24.347 -18.339 -12.659 1.00 29.08 222 ALA A O 1
ATOM 1773 N N . SER A 1 223 ? 26.397 -18.029 -11.810 1.00 29.94 223 SER A N 1
ATOM 1774 C CA . SER A 1 223 ? 27.066 -19.029 -12.641 1.00 29.94 223 SER A CA 1
ATOM 1775 C C . SER A 1 223 ? 26.796 -20.426 -12.071 1.00 29.94 223 SER A C 1
ATOM 1777 O O . SER A 1 223 ? 27.187 -20.688 -10.931 1.00 29.94 223 SER A O 1
ATOM 1779 N N . PHE A 1 224 ? 26.154 -21.297 -12.853 1.00 34.41 224 PHE A N 1
ATOM 1780 C CA . PHE A 1 224 ? 26.154 -22.750 -12.642 1.00 34.41 224 PHE A CA 1
ATOM 1781 C C . PHE A 1 224 ? 27.298 -23.405 -13.419 1.00 34.41 224 PHE A C 1
ATOM 1783 O O . PHE A 1 224 ? 27.580 -22.942 -14.550 1.00 34.41 224 PHE A O 1
#

Sequence (224 aa):
MRFNIVQAIQCHKQSLLSWDVNDCLVNLEKELSIITDQALEGEEARFGERLIQFASENLVTEILIHPAVSTLSQCVRNLLSSFTRHRHIIHAGYTFQGNGSWALQDGTFSYTDFSEAFQEIEVQRVIHAYENGISLHLHCSVEGEWTRLPKESFAKACKVRVNPTDVLTTGSPSILNFIKYLEPFLIPSTLENILESSDVVGNIRFSRPTLYVFPGGDRFIASF

Organism: Rhynchophorus ferrugineus (NCBI:txid354439)

Mean predicted aligned error: 9.91 Å

Secondary structure (DSSP, 8-state):
-EEEEEEES---GGGGTT--HHHH---HHHHHHHHHHHT---EE-GGG-EEEEEE-SS-EEEEEES--HHHHHHHHHHHHTS--SEEEEEEES-B-TTT-PEE-SSSEE-HHHHHHHHHSHHHHHHHHHTTTT-EEEEE--SSGGGGGGGGSHHHHHTTEEESPPP-S-TT-HHHHHHHHHHGGG-PPPPHHHHSPPPS-------SS-------SSSS-----

Foldseek 3Di:
DEEEEEADPDPPLFLLQLDDCVVQVDDVLVVLLVVLVVLDPADADPPLWGWDWDDDPRYTYIHTHLDDPVVVLVVLLCQLLDLGQEYEYEDNADADAAAQWGDHQAGTHGPVSNVVSCVDPSNVVSLVVQFVSAAYEYEGDPHRDPVCQCVDPSNNRRNYDYSRGGDHDSDRPSSVSSVVSCVVSNDDDDLPSQCDDPPDPDDDDDPDDDDDDDPSGDDDDDDD